Protein AF-A0A5S3UB76-F1 (afdb_monomer_lite)

Foldseek 3Di:
DDDDDDDQDPVNVVVVVVVVVPDDPDPPDPQPCPPPPQWDKDAADPQCLVCVVVVHDDVCCVPPPDVPPSQDPSVRNIGIDGDDLVVVLVVLVVVVCVLVVQCVPPAQPDPSVLVSLLVLLAPVVLVSCVSNVHQSLVVLQVSLVSLVVVVRNPVVCVVPPSSVLSVVSNVVVVVDDDDDSDPSVSCPVVDDPDDDDPVPPDD

Sequence (203 aa):
MARPKKAITKAQINAELERKKQFKPKRKTDHFLSVNAEYTCHSLDEDIITAHRVGKVALGQDVFFSLMDDCLDAARGEYYIHWSDENIKALWESILYRSLGMLRYAKANSEILNDELEWICSANFDYVCQSLDLDACLIRIAVPQILQQYNQLNEILVTNKYAKALCEYKHFILNGSNCSSSNSHLYSDLEGPDIPPWHDLKF

Radius of gyration: 29.53 Å; chains: 1; bounding box: 68×33×102 Å

Structure (mmCIF, N/CA/C/O backbone):
data_AF-A0A5S3UB76-F1
#
_entry.id   AF-A0A5S3UB76-F1
#
loop_
_atom_site.group_PDB
_atom_site.id
_atom_site.type_symbol
_atom_site.label_atom_id
_atom_site.label_alt_id
_atom_site.label_comp_id
_atom_site.label_asym_id
_atom_site.label_entity_id
_atom_site.label_seq_id
_atom_site.pdbx_PDB_ins_code
_atom_site.Cartn_x
_atom_site.Cartn_y
_atom_site.Cartn_z
_atom_site.occupancy
_atom_site.B_iso_or_equiv
_atom_site.auth_seq_id
_atom_site.auth_comp_id
_atom_site.auth_asym_id
_atom_site.auth_atom_id
_atom_site.pdbx_PDB_model_num
ATOM 1 N N . MET A 1 1 ? 41.908 -2.141 -73.989 1.00 46.72 1 MET A N 1
ATOM 2 C CA . MET A 1 1 ? 42.766 -1.388 -73.045 1.00 46.72 1 MET A CA 1
ATOM 3 C C . MET A 1 1 ? 42.024 -1.238 -71.722 1.00 46.72 1 MET A C 1
ATOM 5 O O . MET A 1 1 ? 40.917 -0.714 -71.726 1.00 46.72 1 MET A O 1
ATOM 9 N N . ALA A 1 2 ? 42.566 -1.759 -70.619 1.00 51.59 2 ALA A N 1
ATOM 10 C CA . ALA A 1 2 ? 41.928 -1.682 -69.301 1.00 51.59 2 ALA A CA 1
ATOM 11 C C . ALA A 1 2 ? 42.151 -0.291 -68.679 1.00 51.59 2 ALA A C 1
ATOM 13 O O . ALA A 1 2 ? 43.281 0.191 -68.640 1.00 51.59 2 ALA A O 1
ATOM 14 N N . ARG A 1 3 ? 41.081 0.366 -68.207 1.00 55.25 3 ARG A N 1
ATOM 15 C CA . ARG A 1 3 ? 41.174 1.657 -67.498 1.00 55.25 3 ARG A CA 1
ATOM 16 C C . ARG A 1 3 ? 42.019 1.493 -66.221 1.00 55.25 3 ARG A C 1
ATOM 18 O O . ARG A 1 3 ? 41.741 0.567 -65.455 1.00 55.25 3 ARG A O 1
ATOM 25 N N . PRO A 1 4 ? 42.987 2.384 -65.939 1.00 56.72 4 PRO A N 1
ATOM 26 C CA . PRO A 1 4 ? 43.747 2.325 -64.697 1.00 56.72 4 PRO A CA 1
ATOM 27 C C . PRO A 1 4 ? 42.815 2.580 -63.506 1.00 56.72 4 PRO A C 1
ATOM 29 O O . PRO A 1 4 ? 42.057 3.554 -63.482 1.00 56.72 4 PRO A O 1
ATOM 32 N N . LYS A 1 5 ? 42.845 1.678 -62.518 1.00 63.28 5 LYS A N 1
ATOM 33 C CA . LYS A 1 5 ? 42.117 1.844 -61.254 1.00 63.28 5 LYS A CA 1
ATOM 34 C C . LYS A 1 5 ? 42.704 3.063 -60.535 1.00 63.28 5 LYS A C 1
ATOM 36 O O . LYS A 1 5 ? 43.904 3.093 -60.275 1.00 63.28 5 LYS A O 1
ATOM 41 N N . LYS A 1 6 ? 41.880 4.080 -60.251 1.00 67.50 6 LYS A N 1
ATOM 42 C CA . LYS A 1 6 ? 42.309 5.272 -59.500 1.00 67.50 6 LYS A CA 1
ATOM 43 C C . LYS A 1 6 ? 42.881 4.830 -58.148 1.00 67.50 6 LYS A C 1
ATOM 45 O O . LYS A 1 6 ? 42.200 4.130 -57.402 1.00 67.50 6 LYS A O 1
ATOM 50 N N . ALA A 1 7 ? 44.119 5.223 -57.856 1.00 71.25 7 ALA A N 1
ATOM 51 C CA . ALA A 1 7 ? 44.747 4.964 -56.567 1.00 71.25 7 ALA A CA 1
ATOM 52 C C . ALA A 1 7 ? 44.002 5.745 -55.474 1.00 71.25 7 ALA A C 1
ATOM 54 O O . ALA A 1 7 ? 43.816 6.957 -55.591 1.00 71.25 7 ALA A O 1
ATOM 55 N N . ILE A 1 8 ? 43.553 5.043 -54.434 1.00 73.19 8 ILE A N 1
ATOM 56 C CA . ILE A 1 8 ? 42.935 5.662 -53.259 1.00 73.19 8 ILE A CA 1
ATOM 57 C C . ILE A 1 8 ? 44.036 6.380 -52.477 1.00 73.19 8 ILE A C 1
ATOM 59 O O . ILE A 1 8 ? 45.067 5.789 -52.154 1.00 73.19 8 ILE A O 1
ATOM 63 N N . THR A 1 9 ? 43.833 7.661 -52.179 1.00 80.12 9 THR A N 1
ATOM 64 C CA . THR A 1 9 ? 44.827 8.459 -51.455 1.00 80.12 9 THR A CA 1
ATOM 65 C C . THR A 1 9 ? 44.740 8.215 -49.948 1.00 80.12 9 THR A C 1
ATOM 67 O O . THR A 1 9 ? 43.675 7.929 -49.402 1.00 80.12 9 THR A O 1
ATOM 70 N N . LYS A 1 10 ? 45.859 8.384 -49.231 1.00 78.44 10 LYS A N 1
ATOM 71 C CA . LYS A 1 10 ? 45.916 8.252 -47.761 1.00 78.44 10 LYS A CA 1
ATOM 72 C C . LYS A 1 10 ? 44.909 9.171 -47.050 1.00 78.44 10 LYS A C 1
ATOM 74 O O . LYS A 1 10 ? 44.340 8.791 -46.033 1.00 78.44 10 LYS A O 1
ATOM 79 N N . ALA A 1 11 ? 44.634 10.341 -47.631 1.00 80.00 11 ALA A N 1
ATOM 80 C CA . ALA A 1 11 ? 43.610 11.267 -47.154 1.00 80.00 11 ALA A CA 1
ATOM 81 C C . ALA A 1 11 ? 42.188 10.686 -47.261 1.00 80.00 11 ALA A C 1
ATOM 83 O O . ALA A 1 11 ? 41.409 10.820 -46.324 1.00 80.00 11 ALA A O 1
ATOM 84 N N . GLN A 1 12 ? 41.863 9.988 -48.356 1.00 81.00 12 GLN A N 1
ATOM 85 C CA . GLN A 1 12 ? 40.567 9.314 -48.519 1.00 81.00 12 GLN A CA 1
ATOM 86 C C . GLN A 1 12 ? 40.402 8.141 -47.546 1.00 81.00 12 GLN A C 1
ATOM 88 O O . GLN A 1 12 ? 39.313 7.936 -47.019 1.00 81.00 12 GLN A O 1
ATOM 93 N N . ILE A 1 13 ? 41.484 7.408 -47.258 1.00 79.75 13 ILE A N 1
ATOM 94 C CA . ILE A 1 13 ? 41.475 6.336 -46.249 1.00 79.75 13 ILE A CA 1
ATOM 95 C C . ILE A 1 13 ? 41.226 6.921 -44.857 1.00 79.75 13 ILE A C 1
ATOM 97 O O . ILE A 1 13 ? 40.368 6.422 -44.135 1.00 79.75 13 ILE A O 1
ATOM 101 N N . ASN A 1 14 ? 41.931 7.994 -44.492 1.00 81.19 14 ASN A N 1
ATOM 102 C CA . ASN A 1 14 ? 41.758 8.644 -43.194 1.00 81.19 14 ASN A CA 1
ATOM 103 C C . ASN A 1 14 ? 40.353 9.235 -43.029 1.00 81.19 14 ASN A C 1
ATOM 105 O O . ASN A 1 14 ? 39.736 9.024 -41.991 1.00 81.19 14 ASN A O 1
ATOM 109 N N . ALA A 1 15 ? 39.818 9.894 -44.060 1.00 81.69 15 ALA A N 1
ATOM 110 C CA . ALA A 1 15 ? 38.459 10.426 -44.038 1.00 81.69 15 ALA A CA 1
ATOM 111 C C . ALA A 1 15 ? 37.408 9.317 -43.861 1.00 81.69 15 ALA A C 1
ATOM 113 O O . ALA A 1 15 ? 36.475 9.468 -43.075 1.00 81.69 15 ALA A O 1
ATOM 114 N N . GLU A 1 16 ? 37.573 8.171 -44.529 1.00 78.38 16 GLU A N 1
ATOM 115 C CA . GLU A 1 16 ? 36.636 7.052 -44.380 1.00 78.38 16 GLU A CA 1
ATOM 116 C C . GLU A 1 16 ? 36.803 6.329 -43.033 1.00 78.38 16 GLU A C 1
ATOM 118 O O . GLU A 1 16 ? 35.820 5.851 -42.467 1.00 78.38 16 GLU A O 1
ATOM 123 N N . LEU A 1 17 ? 38.019 6.287 -42.476 1.00 78.94 17 LEU A N 1
ATOM 124 C CA . LEU A 1 17 ? 38.264 5.798 -41.118 1.00 78.94 17 LEU A CA 1
ATOM 125 C C . LEU A 1 17 ? 37.617 6.703 -40.069 1.00 78.94 17 LEU A C 1
ATOM 127 O O . LEU A 1 17 ? 36.991 6.186 -39.151 1.00 78.94 17 LEU A O 1
ATOM 131 N N . GLU A 1 18 ? 37.709 8.026 -40.203 1.00 78.44 18 GLU A N 1
ATOM 132 C CA . GLU A 1 18 ? 37.005 8.947 -39.305 1.00 78.44 18 GLU A CA 1
ATOM 133 C C . GLU A 1 18 ? 35.490 8.832 -39.449 1.00 78.44 18 GLU A C 1
ATOM 135 O O . GLU A 1 18 ? 34.784 8.731 -38.448 1.00 78.44 18 GLU A O 1
ATOM 140 N N . ARG A 1 19 ? 34.981 8.716 -40.679 1.00 74.81 19 ARG A N 1
ATOM 141 C CA . ARG A 1 19 ? 33.551 8.504 -40.933 1.00 74.81 19 ARG A CA 1
ATOM 142 C C . ARG A 1 19 ? 33.027 7.198 -40.330 1.00 74.81 19 ARG A C 1
ATOM 144 O O . ARG A 1 19 ? 31.873 7.146 -39.912 1.00 74.81 19 ARG A O 1
ATOM 151 N N . LYS A 1 20 ? 33.854 6.147 -40.287 1.00 71.00 20 LYS A N 1
ATOM 152 C CA . LYS A 1 20 ? 33.534 4.864 -39.636 1.00 71.00 20 LYS A CA 1
ATOM 153 C C . LYS A 1 20 ? 33.699 4.897 -38.115 1.00 71.00 20 LYS A C 1
ATOM 155 O O . LYS A 1 20 ? 33.009 4.147 -37.434 1.00 71.00 20 LYS A O 1
ATOM 160 N N . LYS A 1 21 ? 34.599 5.735 -37.589 1.00 68.75 21 LYS A N 1
ATOM 161 C CA . LYS A 1 21 ? 34.798 5.949 -36.144 1.00 68.75 21 LYS A CA 1
ATOM 162 C C . LYS A 1 21 ? 33.730 6.849 -35.524 1.00 68.75 21 LYS A C 1
ATOM 164 O O . LYS A 1 21 ? 33.536 6.799 -34.315 1.00 68.75 21 LYS A O 1
ATOM 169 N N . GLN A 1 22 ? 33.038 7.658 -36.323 1.00 66.62 22 GLN A N 1
ATOM 170 C CA . GLN A 1 22 ? 31.882 8.416 -35.860 1.00 66.62 22 GLN A CA 1
ATOM 171 C C . GLN A 1 22 ? 30.747 7.448 -35.526 1.00 66.62 22 GLN A C 1
ATOM 173 O O . GLN A 1 22 ? 30.098 6.892 -36.416 1.00 66.62 22 GLN A O 1
ATOM 178 N N . PHE A 1 23 ? 30.515 7.248 -34.227 1.00 61.34 23 PHE A N 1
ATOM 179 C CA . PHE A 1 23 ? 29.329 6.566 -33.736 1.00 61.34 23 PHE A CA 1
ATOM 180 C C . PHE A 1 23 ? 28.105 7.316 -34.258 1.00 61.34 23 PHE A C 1
ATOM 182 O O . PHE A 1 23 ? 27.818 8.440 -33.851 1.00 61.34 23 PHE A O 1
ATOM 189 N N . LYS A 1 24 ? 27.400 6.704 -35.207 1.00 65.00 24 LYS A N 1
ATOM 190 C CA . LYS A 1 24 ? 26.081 7.172 -35.605 1.00 65.00 24 LYS A CA 1
ATOM 191 C C . LYS A 1 24 ? 25.104 6.510 -34.649 1.00 65.00 24 LYS A C 1
ATOM 193 O O . LYS A 1 24 ? 24.955 5.288 -34.755 1.00 65.00 24 LYS A O 1
ATOM 198 N N . PRO A 1 25 ? 24.462 7.254 -33.732 1.00 57.09 25 PRO A N 1
ATOM 199 C CA . PRO A 1 25 ? 23.384 6.674 -32.956 1.00 57.09 25 PRO A CA 1
ATOM 200 C C . PRO A 1 25 ? 22.388 6.078 -33.951 1.00 57.09 25 PRO A C 1
ATOM 202 O O . PRO A 1 25 ? 21.967 6.739 -34.908 1.00 57.09 25 PRO A O 1
ATOM 205 N N . LYS A 1 26 ? 22.077 4.788 -33.786 1.00 59.22 26 LYS A N 1
ATOM 206 C CA . LYS A 1 26 ? 20.955 4.186 -34.510 1.00 59.22 26 LYS A CA 1
ATOM 207 C C . LYS A 1 26 ? 19.699 4.997 -34.150 1.00 59.22 26 LYS A C 1
ATOM 209 O O . LYS A 1 26 ? 19.682 5.669 -33.121 1.00 59.22 26 LYS A O 1
ATOM 214 N N . ARG A 1 27 ? 18.706 5.016 -35.051 1.00 59.69 27 ARG A N 1
ATOM 215 C CA . ARG A 1 27 ? 17.432 5.755 -34.895 1.00 59.69 27 ARG A CA 1
ATOM 216 C C . ARG A 1 27 ? 16.945 5.702 -33.443 1.00 59.69 27 ARG A C 1
ATOM 218 O O . ARG A 1 27 ? 17.128 4.660 -32.831 1.00 59.69 27 ARG A O 1
ATOM 225 N N . LYS A 1 28 ? 16.308 6.775 -32.944 1.00 61.59 28 LYS A N 1
ATOM 226 C CA . LYS A 1 28 ? 15.597 6.764 -31.654 1.00 61.59 28 LYS A CA 1
ATOM 227 C C . LYS A 1 28 ? 14.672 5.544 -31.634 1.00 61.59 28 LYS A C 1
ATOM 229 O O . LYS A 1 28 ? 13.630 5.562 -32.281 1.00 61.59 28 LYS A O 1
ATOM 234 N N . THR A 1 29 ? 15.123 4.472 -31.007 1.00 66.44 29 THR A N 1
ATOM 235 C CA . THR A 1 29 ? 14.339 3.276 -30.742 1.00 66.44 29 THR A CA 1
ATOM 236 C C . THR A 1 29 ? 13.678 3.504 -29.401 1.00 66.44 29 THR A C 1
ATOM 238 O O . THR A 1 29 ? 14.332 4.007 -28.486 1.00 66.44 29 THR A O 1
ATOM 241 N N . ASP A 1 30 ? 12.391 3.192 -29.308 1.00 77.25 30 ASP A N 1
ATOM 242 C CA . ASP A 1 30 ? 11.711 3.139 -28.020 1.00 77.25 30 ASP A CA 1
ATOM 243 C C . ASP A 1 30 ? 12.427 2.150 -27.091 1.00 77.25 30 ASP A C 1
ATOM 245 O O . ASP A 1 30 ? 13.141 1.248 -27.553 1.00 77.25 30 ASP A O 1
ATOM 249 N N . HIS A 1 31 ? 12.259 2.345 -25.784 1.00 82.00 31 HIS A N 1
ATOM 250 C CA . HIS A 1 31 ? 12.795 1.431 -24.787 1.00 82.00 31 HIS A CA 1
ATOM 251 C C . HIS A 1 31 ? 12.323 0.000 -25.082 1.00 82.00 31 HIS A C 1
ATOM 253 O O . HIS A 1 31 ? 11.169 -0.205 -25.461 1.00 82.00 31 HIS A O 1
ATOM 259 N N . PHE A 1 32 ? 13.181 -1.009 -24.926 1.00 84.12 32 PHE A N 1
ATOM 260 C CA . PHE A 1 32 ? 12.835 -2.381 -25.327 1.00 84.12 32 PHE A CA 1
ATOM 261 C C . PHE A 1 32 ? 11.663 -2.965 -24.512 1.00 84.12 32 PHE A C 1
ATOM 263 O O . PHE A 1 32 ? 10.957 -3.839 -25.011 1.00 84.12 32 PHE A O 1
ATOM 270 N N . LEU A 1 33 ? 11.416 -2.436 -23.307 1.00 86.25 33 LEU A N 1
ATOM 271 C CA . LEU A 1 33 ? 10.266 -2.788 -22.463 1.00 86.25 33 LEU A CA 1
ATOM 272 C C . LEU A 1 33 ? 8.967 -2.062 -22.839 1.00 86.25 33 LEU A C 1
ATOM 274 O O . LEU A 1 33 ? 7.905 -2.500 -22.420 1.00 86.25 33 LEU A O 1
ATOM 278 N N . SER A 1 34 ? 9.011 -1.012 -23.667 1.00 83.56 34 SER A N 1
ATOM 279 C CA . SER A 1 34 ? 7.813 -0.235 -24.049 1.00 83.56 34 SER A CA 1
ATOM 280 C C . SER A 1 34 ? 6.752 -1.043 -24.800 1.00 83.56 34 SER A C 1
ATOM 282 O O . SER A 1 34 ? 5.586 -0.662 -24.836 1.00 83.56 34 SER A O 1
ATOM 284 N N . VAL A 1 35 ? 7.155 -2.162 -25.402 1.00 84.31 35 VAL A N 1
ATOM 285 C CA . VAL A 1 35 ? 6.276 -3.064 -26.157 1.00 84.31 35 VAL A CA 1
ATOM 286 C C . VAL A 1 35 ? 5.799 -4.236 -25.287 1.00 84.31 35 VAL A C 1
ATOM 288 O O . VAL A 1 35 ? 4.910 -4.981 -25.695 1.00 84.31 35 VAL A O 1
ATOM 291 N N . ASN A 1 36 ? 6.379 -4.425 -24.096 1.00 83.69 36 ASN A N 1
ATOM 292 C CA . ASN A 1 36 ? 6.022 -5.528 -23.215 1.00 83.69 36 ASN A CA 1
ATOM 293 C C . ASN A 1 36 ? 4.817 -5.148 -22.340 1.00 83.69 36 ASN A C 1
ATOM 295 O O . ASN A 1 36 ? 4.905 -4.243 -21.517 1.00 83.69 36 ASN A O 1
ATOM 299 N N . ALA A 1 37 ? 3.708 -5.876 -22.493 1.00 81.31 37 ALA A N 1
ATOM 300 C CA . ALA A 1 37 ? 2.479 -5.661 -21.726 1.00 81.31 37 ALA A CA 1
ATOM 301 C C . ALA A 1 37 ? 2.627 -5.962 -20.222 1.00 81.31 37 ALA A C 1
ATOM 303 O O . ALA A 1 37 ? 1.811 -5.509 -19.428 1.00 81.31 37 ALA A O 1
ATOM 304 N N . GLU A 1 38 ? 3.658 -6.711 -19.825 1.00 81.94 38 GLU A N 1
ATOM 305 C CA . GLU A 1 38 ? 3.948 -7.027 -18.420 1.00 81.94 38 GLU A CA 1
ATOM 306 C C . GLU A 1 38 ? 4.623 -5.873 -17.664 1.00 81.94 38 GLU A C 1
ATOM 308 O O . GLU A 1 38 ? 4.796 -5.942 -16.445 1.00 81.94 38 GLU A O 1
ATOM 313 N N . TYR A 1 39 ? 5.036 -4.824 -18.379 1.00 84.00 39 TYR A N 1
ATOM 314 C CA . TYR A 1 39 ? 5.725 -3.675 -17.813 1.00 84.00 39 TYR A CA 1
ATOM 315 C C . TYR A 1 39 ? 4.861 -2.433 -17.956 1.00 84.00 39 TYR A C 1
ATOM 317 O O . TYR A 1 39 ? 4.405 -2.082 -19.042 1.00 84.00 39 TYR A O 1
ATOM 325 N N . THR A 1 40 ? 4.662 -1.738 -16.841 1.00 84.25 40 THR A N 1
ATOM 326 C CA . THR A 1 40 ? 3.962 -0.456 -16.827 1.00 84.25 40 THR A CA 1
ATOM 327 C C . THR A 1 40 ? 4.982 0.671 -16.827 1.00 84.25 40 THR A C 1
ATOM 329 O O . THR A 1 40 ? 5.922 0.680 -16.032 1.00 84.25 40 THR A O 1
ATOM 332 N N . CYS A 1 41 ? 4.807 1.616 -17.747 1.00 87.31 41 CYS A N 1
ATOM 333 C CA . CYS A 1 41 ? 5.656 2.793 -17.855 1.00 87.31 41 CYS A CA 1
ATOM 334 C C . CYS A 1 41 ? 5.219 3.854 -16.840 1.00 87.31 41 CYS A C 1
ATOM 336 O O . CYS A 1 41 ? 4.073 4.302 -16.861 1.00 87.31 41 CYS A O 1
ATOM 338 N N . HIS A 1 42 ? 6.151 4.297 -16.003 1.00 85.44 42 HIS A N 1
ATOM 339 C CA . HIS A 1 42 ? 5.967 5.378 -15.046 1.00 85.44 42 HIS A CA 1
ATOM 340 C C . HIS A 1 42 ? 6.920 6.527 -15.375 1.00 85.44 42 HIS A C 1
ATOM 342 O O . HIS A 1 42 ? 8.125 6.326 -15.522 1.00 85.44 42 HIS A O 1
ATOM 348 N N . SER A 1 43 ? 6.391 7.742 -15.499 1.00 85.19 43 SER A N 1
ATOM 349 C CA . SER A 1 43 ? 7.228 8.937 -15.607 1.00 85.19 43 SER A CA 1
ATOM 350 C C . SER A 1 43 ? 7.868 9.229 -14.254 1.00 85.19 43 SER A C 1
ATOM 352 O O . SER A 1 43 ? 7.178 9.241 -13.238 1.00 85.19 43 SER A O 1
ATOM 354 N N . LEU A 1 44 ? 9.180 9.446 -14.250 1.00 80.75 44 LEU A N 1
ATOM 355 C CA . LEU A 1 44 ? 9.907 9.848 -13.054 1.00 80.75 44 LEU A CA 1
ATOM 356 C C . LEU A 1 44 ? 9.662 11.321 -12.737 1.00 80.75 44 LEU A C 1
ATOM 358 O O . LEU A 1 44 ? 9.423 12.134 -13.635 1.00 80.75 44 LEU A O 1
ATOM 362 N N . ASP A 1 45 ? 9.792 11.660 -11.459 1.00 80.62 45 ASP A N 1
ATOM 363 C CA . ASP A 1 45 ? 9.707 13.040 -11.002 1.00 80.62 45 ASP A CA 1
ATOM 364 C C . ASP A 1 45 ? 10.836 13.898 -11.602 1.00 80.62 45 ASP A C 1
ATOM 366 O O . ASP A 1 45 ? 11.955 13.437 -11.877 1.00 80.62 45 ASP A O 1
ATOM 370 N N . GLU A 1 46 ? 10.541 15.180 -11.842 1.00 78.62 46 GLU A N 1
ATOM 371 C CA . GLU A 1 46 ? 11.469 16.090 -12.524 1.00 78.62 46 GLU A CA 1
ATOM 372 C C . GLU A 1 46 ? 12.788 16.283 -11.768 1.00 78.62 46 GLU A C 1
ATOM 374 O O . GLU A 1 46 ? 13.829 16.519 -12.389 1.00 78.62 46 GLU A O 1
ATOM 379 N N . ASP A 1 47 ? 12.774 16.183 -10.442 1.00 74.81 47 ASP A N 1
ATOM 380 C CA . ASP A 1 47 ? 13.955 16.309 -9.592 1.00 74.81 47 ASP A CA 1
ATOM 381 C C . ASP A 1 47 ? 14.920 15.127 -9.778 1.00 74.81 47 ASP A C 1
ATOM 383 O O . ASP A 1 47 ? 16.125 15.347 -9.935 1.00 74.81 47 ASP A O 1
ATOM 387 N N . ILE A 1 48 ? 14.399 13.901 -9.882 1.00 72.81 48 ILE A N 1
ATOM 388 C CA . ILE A 1 48 ? 15.160 12.683 -10.194 1.00 72.81 48 ILE A CA 1
ATOM 389 C C . ILE A 1 48 ? 15.756 12.786 -11.601 1.00 72.81 48 ILE A C 1
ATOM 391 O O . ILE A 1 48 ? 16.957 12.566 -11.794 1.00 72.81 48 ILE A O 1
ATOM 395 N N . ILE A 1 49 ? 14.948 13.197 -12.586 1.00 74.25 49 ILE A N 1
ATOM 396 C CA . ILE A 1 49 ? 15.400 13.397 -13.973 1.00 74.25 49 ILE A CA 1
ATOM 397 C C . ILE A 1 49 ? 16.514 14.450 -14.029 1.00 74.25 49 ILE A C 1
ATOM 399 O O . ILE A 1 49 ? 17.521 14.280 -14.727 1.00 74.25 49 ILE A O 1
ATOM 403 N N . THR A 1 50 ? 16.351 15.548 -13.293 1.00 75.38 50 THR A N 1
ATOM 404 C CA . THR A 1 50 ? 17.320 16.647 -13.255 1.00 75.38 50 THR A CA 1
ATOM 405 C C . THR A 1 50 ? 18.620 16.212 -12.590 1.00 75.38 50 THR A C 1
ATOM 407 O O . THR A 1 50 ? 19.696 16.468 -13.133 1.00 75.38 50 THR A O 1
ATOM 410 N N . ALA A 1 51 ? 18.552 15.505 -11.462 1.00 72.62 51 ALA A N 1
ATOM 411 C CA . ALA A 1 51 ? 19.728 14.974 -10.781 1.00 72.62 51 ALA A CA 1
ATOM 412 C C . ALA A 1 51 ? 20.514 14.007 -11.678 1.00 72.62 51 ALA A C 1
ATOM 414 O O . ALA A 1 51 ? 21.724 14.186 -11.860 1.00 72.62 51 ALA A O 1
ATOM 415 N N . HIS A 1 52 ? 19.813 13.081 -12.344 1.00 70.44 52 HIS A N 1
ATOM 416 C CA . HIS A 1 52 ? 20.411 12.138 -13.286 1.00 70.44 52 HIS A CA 1
ATOM 417 C C . HIS A 1 52 ? 21.121 12.857 -14.446 1.00 70.44 52 HIS A C 1
ATOM 419 O O . HIS A 1 52 ? 22.273 12.559 -14.760 1.00 70.44 52 HIS A O 1
ATOM 425 N N . ARG A 1 53 ? 20.479 13.862 -15.061 1.00 72.06 53 ARG A N 1
ATOM 426 C CA . ARG A 1 53 ? 21.074 14.653 -16.160 1.00 72.06 53 ARG A CA 1
ATOM 427 C C . ARG A 1 53 ? 22.304 15.453 -15.734 1.00 72.06 53 ARG A C 1
ATOM 429 O O . ARG A 1 53 ? 23.203 15.663 -16.544 1.00 72.06 53 ARG A O 1
ATOM 436 N N . VAL A 1 54 ? 22.341 15.913 -14.486 1.00 74.50 54 VAL A N 1
ATOM 437 C CA . VAL A 1 54 ? 23.453 16.699 -13.926 1.00 74.50 54 VAL A CA 1
ATOM 438 C C . VAL A 1 54 ? 24.567 15.790 -13.376 1.00 74.50 54 VAL A C 1
ATOM 440 O O . VAL A 1 54 ? 25.631 16.282 -13.003 1.00 74.50 54 VAL A O 1
ATOM 443 N N . GLY A 1 55 ? 24.364 14.466 -13.351 1.00 64.56 55 GLY A N 1
ATOM 444 C CA . GLY A 1 55 ? 25.317 13.507 -12.787 1.00 64.56 55 GLY A CA 1
ATOM 445 C C . GLY A 1 55 ? 25.467 13.642 -11.270 1.00 64.56 55 GLY A C 1
ATOM 446 O O . GLY A 1 55 ? 26.522 13.332 -10.720 1.00 64.56 55 GLY A O 1
ATOM 447 N N . LYS A 1 56 ? 24.435 14.164 -10.599 1.00 66.62 56 LYS A N 1
ATOM 448 C CA . LYS A 1 56 ? 24.366 14.277 -9.141 1.00 66.62 56 LYS A CA 1
ATOM 449 C C . LYS A 1 56 ? 23.457 13.188 -8.597 1.00 66.62 56 LYS A C 1
ATOM 451 O O . LYS A 1 56 ? 22.475 12.837 -9.236 1.00 66.62 56 LYS A O 1
ATOM 456 N N . VAL A 1 57 ? 23.780 12.706 -7.402 1.00 62.28 57 VAL A N 1
ATOM 457 C CA . VAL A 1 57 ? 22.954 11.721 -6.704 1.00 62.28 57 VAL A CA 1
ATOM 458 C C . VAL A 1 57 ? 21.679 12.413 -6.214 1.00 62.28 57 VAL A C 1
ATOM 460 O O . VAL A 1 57 ? 21.766 13.322 -5.385 1.00 62.28 57 VAL A O 1
ATOM 463 N N . ALA A 1 58 ? 20.518 12.038 -6.754 1.00 60.78 58 ALA A N 1
ATOM 464 C CA . ALA A 1 58 ? 19.225 12.406 -6.169 1.00 60.78 58 ALA A CA 1
ATOM 465 C C . ALA A 1 58 ? 19.011 11.651 -4.849 1.00 60.78 58 ALA A C 1
ATOM 467 O O . ALA A 1 58 ? 19.506 10.537 -4.677 1.00 60.78 58 ALA A O 1
ATOM 468 N N . LEU A 1 59 ? 18.246 12.240 -3.926 1.00 58.44 59 LEU A N 1
ATOM 469 C CA . LEU A 1 59 ? 17.779 11.533 -2.730 1.00 58.44 59 LEU A CA 1
ATOM 470 C C . LEU A 1 59 ? 16.996 10.278 -3.162 1.00 58.44 59 LEU A C 1
ATOM 472 O O . LEU A 1 59 ? 15.995 10.400 -3.859 1.00 58.44 59 LEU A O 1
ATOM 476 N N . GLY A 1 60 ? 17.468 9.085 -2.778 1.00 56.59 60 GLY A N 1
ATOM 477 C CA . GLY A 1 60 ? 16.837 7.801 -3.116 1.00 56.59 60 GLY A CA 1
ATOM 478 C C . GLY A 1 60 ? 17.349 7.136 -4.402 1.00 56.59 60 GLY A C 1
ATOM 479 O O . GLY A 1 60 ? 16.949 6.012 -4.709 1.00 56.59 60 GLY A O 1
ATOM 480 N N . GLN A 1 61 ? 18.263 7.775 -5.142 1.00 58.38 61 GLN A N 1
ATOM 481 C CA . GLN A 1 61 ? 18.850 7.204 -6.361 1.00 58.38 61 GLN A CA 1
ATOM 482 C C . GLN A 1 61 ? 19.708 5.958 -6.075 1.00 58.38 61 GLN A C 1
ATOM 484 O O . GLN A 1 61 ? 19.786 5.043 -6.890 1.00 58.38 61 GLN A O 1
ATOM 489 N N . ASP A 1 62 ? 20.300 5.913 -4.887 1.00 56.62 62 ASP A N 1
ATOM 490 C CA . ASP A 1 62 ? 21.041 4.802 -4.297 1.00 56.62 62 ASP A CA 1
ATOM 491 C C . ASP A 1 62 ? 20.189 3.543 -4.057 1.00 56.62 62 ASP A C 1
ATOM 493 O O . ASP A 1 62 ? 20.74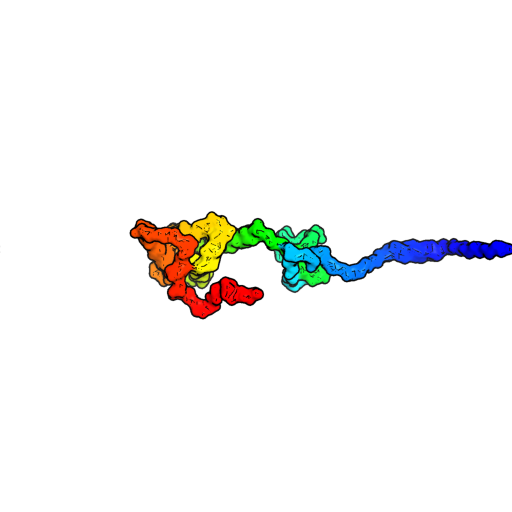6 2.450 -3.955 1.00 56.62 62 ASP A O 1
ATOM 497 N N . VAL A 1 63 ? 18.858 3.675 -4.031 1.00 54.31 63 VAL A N 1
ATOM 498 C CA . VAL A 1 63 ? 17.919 2.564 -3.806 1.00 54.31 63 VAL A CA 1
ATOM 499 C C . VAL A 1 63 ? 17.217 2.123 -5.096 1.00 54.31 63 VAL A C 1
ATOM 501 O O . VAL A 1 63 ? 16.995 0.929 -5.272 1.00 54.31 63 VAL A O 1
ATOM 504 N N . PHE A 1 64 ? 16.896 3.053 -6.006 1.00 54.62 64 PHE A N 1
ATOM 505 C CA . PHE A 1 64 ? 15.995 2.774 -7.137 1.00 54.62 64 PHE A CA 1
ATOM 506 C C . PHE A 1 64 ? 16.614 2.884 -8.537 1.00 54.62 64 PHE A C 1
ATOM 508 O O . PHE A 1 64 ? 16.064 2.312 -9.469 1.00 54.62 64 PHE A O 1
ATOM 515 N N . PHE A 1 65 ? 17.729 3.600 -8.728 1.00 61.38 65 PHE A N 1
ATOM 516 C CA . PHE A 1 65 ? 18.179 3.975 -10.078 1.00 61.38 65 PHE A CA 1
ATOM 517 C C . PHE A 1 65 ? 19.687 3.806 -10.244 1.00 61.38 65 PHE A C 1
ATOM 519 O O . PHE A 1 65 ? 20.456 4.772 -10.312 1.00 61.38 65 PHE A O 1
ATOM 526 N N . SER A 1 66 ? 20.112 2.545 -10.329 1.00 58.16 66 SER A N 1
ATOM 527 C CA . SER A 1 66 ? 21.468 2.226 -10.767 1.00 58.16 66 SER A CA 1
ATOM 528 C C . SER A 1 66 ? 21.674 2.700 -12.208 1.00 58.16 66 SER A C 1
ATOM 530 O O . SER A 1 66 ? 20.782 2.593 -13.045 1.00 58.16 66 SER A O 1
ATOM 532 N N . LEU A 1 67 ? 22.878 3.184 -12.527 1.00 58.12 67 LEU A N 1
ATOM 533 C CA . LEU A 1 67 ? 23.234 3.700 -13.860 1.00 58.12 67 LEU A CA 1
ATOM 534 C C . LEU A 1 67 ? 23.091 2.655 -14.989 1.00 58.12 67 LEU A C 1
ATOM 536 O O . LEU A 1 67 ? 23.175 3.001 -16.164 1.00 58.12 67 LEU A O 1
ATOM 540 N N . MET A 1 68 ? 22.942 1.384 -14.611 1.00 64.19 68 MET A N 1
ATOM 541 C CA . MET A 1 68 ? 22.828 0.219 -15.486 1.00 64.19 68 MET A CA 1
ATOM 542 C C . MET A 1 68 ? 21.508 -0.530 -15.256 1.00 64.19 68 MET A C 1
ATOM 544 O O . MET A 1 68 ? 21.444 -1.723 -15.528 1.00 64.19 68 MET A O 1
ATOM 548 N N . ASP A 1 69 ? 20.495 0.122 -14.676 1.00 76.75 69 ASP A N 1
ATOM 549 C CA . ASP A 1 69 ? 19.180 -0.497 -14.538 1.00 76.75 69 ASP A CA 1
ATOM 550 C C . ASP A 1 69 ? 18.513 -0.613 -15.916 1.00 76.75 69 ASP A C 1
ATOM 552 O O . ASP A 1 69 ? 18.232 0.387 -16.581 1.00 76.75 69 ASP A O 1
ATOM 556 N N . ASP A 1 70 ? 18.262 -1.852 -16.328 1.00 80.62 70 ASP A N 1
ATOM 557 C CA . ASP A 1 70 ? 17.617 -2.208 -17.588 1.00 80.62 70 ASP A CA 1
ATOM 558 C C . ASP A 1 70 ? 16.153 -1.736 -17.659 1.00 80.62 70 ASP A C 1
ATOM 560 O O . ASP A 1 70 ? 15.574 -1.703 -18.742 1.00 80.62 70 ASP A O 1
ATOM 564 N N . CYS A 1 71 ? 15.545 -1.370 -16.527 1.00 83.62 71 CYS A N 1
ATOM 565 C CA . CYS A 1 71 ? 14.180 -0.851 -16.450 1.00 83.62 71 CYS A CA 1
ATOM 566 C C . CYS A 1 71 ? 14.097 0.676 -16.615 1.00 83.62 71 CYS A C 1
ATOM 568 O O . CYS A 1 71 ? 12.994 1.217 -16.707 1.00 83.62 71 CYS A O 1
ATOM 570 N N . LEU A 1 72 ? 15.230 1.385 -16.661 1.00 82.50 72 LEU A N 1
ATOM 571 C CA . LEU A 1 72 ? 15.286 2.846 -16.709 1.00 82.50 72 LEU A CA 1
ATOM 572 C C . LEU A 1 72 ? 15.567 3.370 -18.128 1.00 82.50 72 LEU A C 1
ATOM 574 O O . LEU A 1 72 ? 16.681 3.260 -18.642 1.00 82.50 72 LEU A O 1
ATOM 578 N N . ASP A 1 73 ? 14.607 4.086 -18.721 1.00 82.75 73 ASP A N 1
ATOM 579 C CA . ASP A 1 73 ? 14.867 4.943 -19.882 1.00 82.75 73 ASP A CA 1
ATOM 580 C C . ASP A 1 73 ? 15.295 6.340 -19.413 1.00 82.75 73 ASP A C 1
ATOM 582 O O . ASP A 1 73 ? 14.498 7.275 -19.284 1.00 82.75 73 ASP A O 1
ATOM 586 N N . ALA A 1 74 ? 16.600 6.504 -19.202 1.00 74.19 74 ALA A N 1
ATOM 587 C CA . ALA A 1 74 ? 17.198 7.774 -18.796 1.00 74.19 74 ALA A CA 1
ATOM 588 C C . ALA A 1 74 ? 17.041 8.909 -19.830 1.00 74.19 74 ALA A C 1
ATOM 590 O O . ALA A 1 74 ? 17.160 10.088 -19.480 1.00 74.19 74 ALA A O 1
ATOM 591 N N . ALA A 1 75 ? 16.810 8.590 -21.109 1.00 75.62 75 ALA A N 1
ATOM 592 C CA . ALA A 1 75 ? 16.644 9.608 -22.143 1.00 75.62 75 ALA A CA 1
ATOM 593 C C . ALA A 1 75 ? 15.256 10.254 -22.062 1.00 75.62 75 ALA A C 1
ATOM 595 O O . ALA A 1 75 ? 15.130 11.465 -22.278 1.00 75.62 75 ALA A O 1
ATOM 596 N N . ARG A 1 76 ? 14.234 9.454 -21.738 1.00 76.19 76 ARG A N 1
ATOM 597 C CA . ARG A 1 76 ? 12.851 9.913 -21.549 1.00 76.19 76 ARG A CA 1
ATOM 598 C C . ARG A 1 76 ? 12.531 10.306 -20.112 1.00 76.19 76 ARG A C 1
ATOM 600 O O . ARG A 1 76 ? 11.664 11.148 -19.916 1.00 76.19 76 ARG A O 1
ATOM 607 N N . GLY A 1 77 ? 13.275 9.785 -19.138 1.00 76.94 77 GLY A N 1
ATOM 608 C CA . GLY A 1 77 ? 12.912 9.894 -17.725 1.00 76.94 77 GLY A CA 1
ATOM 609 C C . GLY A 1 77 ? 11.747 8.970 -17.377 1.00 76.94 77 GLY A C 1
ATOM 610 O O . GLY A 1 77 ? 10.885 9.337 -16.587 1.00 76.94 77 GLY A O 1
ATOM 611 N N . GLU A 1 78 ? 11.690 7.803 -18.014 1.00 85.88 78 GLU A N 1
ATOM 612 C CA . GLU A 1 78 ? 10.650 6.797 -17.802 1.00 85.88 78 GLU A CA 1
ATOM 613 C C . GLU A 1 78 ? 11.258 5.587 -17.095 1.00 85.88 78 GLU A C 1
ATOM 615 O O . GLU A 1 78 ? 12.382 5.182 -17.398 1.00 85.88 78 GLU A O 1
ATOM 620 N N . TYR A 1 79 ? 10.510 4.996 -16.172 1.00 85.00 79 TYR A N 1
ATOM 621 C CA . TYR A 1 79 ? 10.870 3.764 -15.489 1.00 85.00 79 TYR A CA 1
ATOM 622 C C . TYR A 1 79 ? 9.801 2.703 -15.727 1.00 85.00 79 TYR A C 1
ATOM 624 O O . TYR A 1 79 ? 8.604 2.968 -15.609 1.00 85.00 79 TYR A O 1
ATOM 632 N N . TYR A 1 80 ? 10.232 1.500 -16.082 1.00 87.00 80 TYR A N 1
ATOM 633 C CA . TYR A 1 80 ? 9.359 0.388 -16.430 1.00 87.00 80 TYR A CA 1
ATOM 634 C C . TYR A 1 80 ? 9.263 -0.567 -15.244 1.00 87.00 80 TYR A C 1
ATOM 636 O O . TYR A 1 80 ? 10.174 -1.348 -14.989 1.00 87.00 80 TYR A O 1
ATOM 644 N N . ILE A 1 81 ? 8.146 -0.519 -14.522 1.00 83.38 81 ILE A N 1
ATOM 645 C CA . ILE A 1 81 ? 7.908 -1.398 -13.373 1.00 83.38 81 ILE A CA 1
ATOM 646 C C . ILE A 1 81 ? 7.214 -2.664 -13.859 1.00 83.38 81 ILE A C 1
ATOM 648 O O . ILE A 1 81 ? 6.185 -2.602 -14.537 1.00 83.38 81 ILE A O 1
ATOM 652 N N . HIS A 1 82 ? 7.760 -3.816 -13.480 1.00 85.56 82 HIS A N 1
ATOM 653 C CA . HIS A 1 82 ? 7.066 -5.088 -13.620 1.00 85.56 82 HIS A CA 1
ATOM 654 C C . HIS A 1 82 ? 6.163 -5.324 -12.407 1.00 85.56 82 HIS A C 1
ATOM 656 O O . HIS A 1 82 ? 6.651 -5.485 -11.286 1.00 85.56 82 HIS A O 1
ATOM 662 N N . TRP A 1 83 ? 4.849 -5.365 -12.620 1.00 80.88 83 TRP A N 1
ATOM 663 C CA . TRP A 1 83 ? 3.878 -5.684 -11.572 1.00 80.88 83 TRP A CA 1
ATOM 664 C C . TRP A 1 83 ? 3.630 -7.192 -11.524 1.00 80.88 83 TRP A C 1
ATOM 666 O O . TRP A 1 83 ? 2.616 -7.682 -12.013 1.00 80.88 83 TRP A O 1
ATOM 676 N N . SER A 1 84 ? 4.579 -7.935 -10.953 1.00 83.56 84 SER A N 1
ATOM 677 C CA . SER A 1 84 ? 4.348 -9.332 -10.584 1.00 83.56 84 SER A CA 1
ATOM 678 C C . SER A 1 84 ? 3.461 -9.419 -9.339 1.00 83.56 84 SER A C 1
ATOM 680 O O . SER A 1 84 ? 3.438 -8.497 -8.518 1.00 83.56 84 SER A O 1
ATOM 682 N N . ASP A 1 85 ? 2.788 -10.555 -9.145 1.00 83.31 85 ASP A N 1
ATOM 683 C CA . ASP A 1 85 ? 2.030 -10.824 -7.914 1.00 83.31 85 ASP A CA 1
ATOM 684 C C . ASP A 1 85 ? 2.911 -10.671 -6.661 1.00 83.31 85 ASP A C 1
ATOM 686 O O . ASP A 1 85 ? 2.457 -10.173 -5.634 1.00 83.31 85 ASP A O 1
ATOM 690 N N . GLU A 1 86 ? 4.192 -11.039 -6.755 1.00 84.94 86 GLU A N 1
ATOM 691 C CA . GLU A 1 86 ? 5.178 -10.871 -5.681 1.00 84.94 86 GLU A CA 1
ATOM 692 C C . GLU A 1 86 ? 5.422 -9.392 -5.354 1.00 84.94 86 GLU A C 1
ATOM 694 O O . GLU A 1 86 ? 5.408 -9.010 -4.185 1.00 84.94 86 GLU A O 1
ATOM 699 N N . ASN A 1 87 ? 5.581 -8.541 -6.372 1.00 80.94 87 ASN A N 1
ATOM 700 C CA . ASN A 1 87 ? 5.794 -7.105 -6.185 1.00 80.94 87 ASN A CA 1
ATOM 701 C C . ASN A 1 87 ? 4.541 -6.414 -5.634 1.00 80.94 87 ASN A C 1
ATOM 703 O O . ASN A 1 87 ? 4.642 -5.521 -4.792 1.00 80.94 87 ASN A O 1
ATOM 707 N N . ILE A 1 88 ? 3.356 -6.852 -6.067 1.00 83.62 88 ILE A N 1
ATOM 708 C CA . ILE A 1 88 ? 2.076 -6.366 -5.541 1.00 83.62 88 ILE A CA 1
ATOM 709 C C . ILE A 1 88 ? 1.923 -6.766 -4.068 1.00 83.62 88 ILE A C 1
ATOM 711 O O . ILE A 1 88 ? 1.571 -5.926 -3.239 1.00 83.62 88 ILE A O 1
ATOM 715 N N . LYS A 1 89 ? 2.238 -8.019 -3.712 1.00 87.19 89 LYS A N 1
ATOM 716 C CA . LYS A 1 89 ? 2.243 -8.470 -2.312 1.00 87.19 89 LYS A CA 1
ATOM 717 C C . LYS A 1 89 ? 3.230 -7.663 -1.471 1.00 87.19 89 LYS A C 1
ATOM 719 O O . LYS A 1 89 ? 2.834 -7.136 -0.437 1.00 87.19 89 LYS A O 1
ATOM 724 N N . ALA A 1 90 ? 4.462 -7.470 -1.941 1.00 85.31 90 ALA A N 1
ATOM 725 C CA . ALA A 1 90 ? 5.465 -6.668 -1.238 1.00 85.31 90 ALA A CA 1
ATOM 726 C C . ALA A 1 90 ? 5.009 -5.212 -1.018 1.00 85.31 90 ALA A C 1
ATOM 728 O O . ALA A 1 90 ? 5.228 -4.641 0.054 1.00 85.31 90 ALA A O 1
ATOM 729 N N . LEU A 1 91 ? 4.322 -4.613 -1.998 1.00 87.06 91 LEU A N 1
ATOM 730 C CA . LEU A 1 91 ? 3.721 -3.290 -1.844 1.00 87.06 91 LEU A CA 1
ATOM 731 C C . LEU A 1 91 ? 2.671 -3.290 -0.725 1.00 87.06 91 LEU A C 1
ATOM 733 O O . LEU A 1 91 ? 2.734 -2.443 0.169 1.00 87.06 91 LEU A O 1
ATOM 737 N N . TRP A 1 92 ? 1.743 -4.248 -0.730 1.00 90.12 92 TRP A N 1
ATOM 738 C CA . TRP A 1 92 ? 0.714 -4.353 0.306 1.00 90.12 92 TRP A CA 1
ATOM 739 C C . TRP A 1 92 ? 1.291 -4.605 1.700 1.00 90.12 92 TRP A C 1
ATOM 741 O O . TRP A 1 92 ? 0.852 -3.969 2.660 1.00 90.12 92 TRP A O 1
ATOM 751 N N . GLU A 1 93 ? 2.317 -5.449 1.814 1.00 89.25 93 GLU A N 1
ATOM 752 C CA . GLU A 1 93 ? 3.056 -5.648 3.065 1.00 89.25 93 GLU A CA 1
ATOM 753 C C . GLU A 1 93 ? 3.672 -4.337 3.554 1.00 89.25 93 GLU A C 1
ATOM 755 O O . GLU A 1 93 ? 3.534 -3.985 4.726 1.00 89.25 93 GLU A O 1
ATOM 760 N N . SER A 1 94 ? 4.308 -3.571 2.662 1.00 84.75 94 SER A N 1
ATOM 761 C CA . SER A 1 94 ? 4.924 -2.292 3.025 1.00 84.75 94 SER A CA 1
ATOM 762 C C . SER A 1 94 ? 3.895 -1.272 3.528 1.00 84.75 94 SER A C 1
ATOM 764 O O . SER A 1 94 ? 4.150 -0.572 4.510 1.00 84.75 94 SER A O 1
ATOM 766 N N . ILE A 1 95 ? 2.704 -1.231 2.918 1.00 88.06 95 ILE A N 1
ATOM 767 C CA . ILE A 1 95 ? 1.597 -0.360 3.331 1.00 88.06 95 ILE A CA 1
ATOM 768 C C . ILE A 1 95 ? 1.085 -0.773 4.714 1.00 88.06 95 ILE A C 1
ATOM 770 O O . ILE A 1 95 ? 0.909 0.088 5.580 1.00 88.06 95 ILE A O 1
ATOM 774 N N . LEU A 1 96 ? 0.910 -2.077 4.949 1.00 89.12 96 LEU A N 1
ATOM 775 C CA . LEU A 1 96 ? 0.498 -2.611 6.245 1.00 89.12 96 LEU A CA 1
ATOM 776 C C . LEU A 1 96 ? 1.531 -2.294 7.337 1.00 89.12 96 LEU A C 1
ATOM 778 O O . LEU A 1 96 ? 1.173 -1.780 8.398 1.00 89.12 96 LEU A O 1
ATOM 782 N N . TYR A 1 97 ? 2.819 -2.531 7.075 1.00 87.19 97 TYR A N 1
ATOM 783 C CA . TYR A 1 97 ? 3.895 -2.202 8.012 1.00 87.19 97 TYR A CA 1
ATOM 784 C C . TYR A 1 97 ? 3.981 -0.706 8.298 1.00 87.19 97 TYR A C 1
ATOM 786 O O . TYR A 1 97 ? 4.173 -0.319 9.453 1.00 87.19 97 TYR A O 1
ATOM 794 N N . ARG A 1 98 ? 3.811 0.136 7.273 1.00 88.94 98 ARG A N 1
ATOM 795 C CA . ARG A 1 98 ? 3.757 1.591 7.427 1.00 88.94 98 ARG A CA 1
ATOM 796 C C . ARG A 1 98 ? 2.620 1.973 8.364 1.00 88.94 98 ARG A C 1
ATOM 798 O O . ARG A 1 98 ? 2.883 2.651 9.349 1.00 88.94 98 ARG A O 1
ATOM 805 N N . SER A 1 99 ? 1.402 1.502 8.104 1.00 88.19 99 SER A N 1
ATOM 806 C CA . SER A 1 99 ? 0.221 1.815 8.916 1.00 88.19 99 SER A CA 1
ATOM 807 C C . SER A 1 99 ? 0.404 1.423 10.387 1.00 88.19 99 SER A C 1
ATOM 809 O O . SER A 1 99 ? 0.282 2.257 11.288 1.00 88.19 99 SER A O 1
ATOM 811 N N . LEU A 1 100 ? 0.822 0.179 10.646 1.00 85.44 100 LEU A N 1
ATOM 812 C CA . LEU A 1 100 ? 1.087 -0.303 12.006 1.00 85.44 100 LEU A CA 1
ATOM 813 C C . LEU A 1 100 ? 2.239 0.462 12.680 1.00 85.44 100 LEU A C 1
ATOM 815 O O . LEU A 1 100 ? 2.201 0.729 13.884 1.00 85.44 100 LEU A O 1
ATOM 819 N N . GLY A 1 101 ? 3.258 0.844 11.906 1.00 85.25 101 GLY A N 1
ATOM 820 C CA . GLY A 1 101 ? 4.344 1.708 12.354 1.00 85.25 101 GLY A CA 1
ATOM 821 C C . GLY A 1 101 ? 3.847 3.095 12.757 1.00 85.25 101 GLY A C 1
ATOM 822 O O . GLY A 1 101 ? 4.199 3.575 13.834 1.00 85.25 101 GLY A O 1
ATOM 823 N N . MET A 1 102 ? 2.986 3.716 11.948 1.00 85.12 102 MET A N 1
ATOM 824 C CA . MET A 1 102 ? 2.384 5.012 12.261 1.00 85.12 102 MET A CA 1
ATOM 825 C C . MET A 1 102 ? 1.571 4.932 13.553 1.00 85.12 102 MET A C 1
ATOM 827 O O . MET A 1 102 ? 1.795 5.750 14.442 1.00 85.12 102 MET A O 1
ATOM 831 N N . LEU A 1 103 ? 0.729 3.906 13.726 1.00 83.31 103 LEU A N 1
ATOM 832 C CA . LEU A 1 103 ? -0.029 3.697 14.968 1.00 83.31 103 LEU A CA 1
ATOM 833 C C . LEU A 1 103 ? 0.865 3.590 16.208 1.00 83.31 103 LEU A C 1
ATOM 835 O O . LEU A 1 103 ? 0.523 4.114 17.266 1.00 83.31 103 LEU A O 1
ATOM 839 N N . ARG A 1 104 ? 2.026 2.938 16.086 1.00 81.44 104 ARG A N 1
ATOM 840 C CA . ARG A 1 104 ? 2.975 2.771 17.196 1.00 81.44 104 ARG A CA 1
ATOM 841 C C . ARG A 1 104 ? 3.567 4.097 17.684 1.00 81.44 104 ARG A C 1
ATOM 843 O O . ARG A 1 104 ? 3.879 4.219 18.868 1.00 81.44 104 ARG A O 1
ATOM 850 N N . TYR A 1 105 ? 3.774 5.056 16.784 1.00 80.25 105 TYR A N 1
ATOM 851 C CA . TYR A 1 105 ? 4.429 6.335 17.089 1.00 80.25 105 TYR A CA 1
ATOM 852 C C . TYR A 1 105 ? 3.470 7.530 17.115 1.00 80.25 105 TYR A C 1
ATOM 854 O O . TYR A 1 105 ? 3.882 8.642 17.458 1.00 80.25 105 TYR A O 1
ATOM 862 N N . ALA A 1 106 ? 2.205 7.325 16.758 1.00 77.44 106 ALA A N 1
ATOM 863 C CA . ALA A 1 106 ? 1.211 8.377 16.711 1.00 77.44 106 ALA A CA 1
ATOM 864 C C . ALA A 1 106 ? 0.886 8.909 18.116 1.00 77.44 106 ALA A C 1
ATOM 866 O O . ALA A 1 106 ? 0.781 8.174 19.100 1.00 77.44 106 ALA A O 1
ATOM 867 N N . LYS A 1 107 ? 0.723 10.232 18.210 1.00 77.31 107 LYS A N 1
ATOM 868 C CA . LYS A 1 107 ? 0.279 10.894 19.442 1.00 77.31 107 LYS A CA 1
ATOM 869 C C . LYS A 1 107 ? -1.233 10.778 19.571 1.00 77.31 107 LYS A C 1
ATOM 871 O O . LYS A 1 107 ? -1.941 10.735 18.567 1.00 77.31 107 LYS A O 1
ATOM 876 N N . ALA A 1 108 ? -1.717 10.853 20.807 1.00 73.69 108 ALA A N 1
ATOM 877 C CA . ALA A 1 108 ? -3.129 10.665 21.105 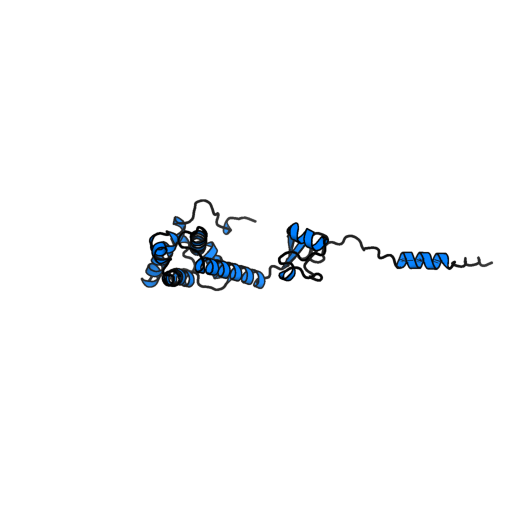1.00 73.69 108 ALA A CA 1
ATOM 878 C C . ALA A 1 108 ? -4.085 11.584 20.326 1.00 73.69 108 ALA A C 1
ATOM 880 O O . ALA A 1 108 ? -5.142 11.159 19.877 1.00 73.69 108 ALA A O 1
ATOM 881 N N . ASN A 1 109 ? -3.661 12.829 20.112 1.00 73.44 109 ASN A N 1
ATOM 882 C CA . ASN A 1 109 ? -4.445 13.859 19.432 1.00 73.44 109 ASN A CA 1
ATOM 883 C C . ASN A 1 109 ? -3.947 14.117 18.001 1.00 73.44 109 ASN A C 1
ATOM 885 O O . ASN A 1 109 ? -4.033 15.243 17.520 1.00 73.44 109 ASN A O 1
ATOM 889 N N . SER A 1 110 ? -3.324 13.128 17.354 1.00 82.50 110 SER A N 1
ATOM 890 C CA . SER A 1 110 ? -2.842 13.286 15.978 1.00 82.50 110 SER A CA 1
ATOM 891 C C . SER A 1 110 ? -3.884 12.820 14.968 1.00 82.50 110 SER A C 1
ATOM 893 O O . SER A 1 110 ? -4.473 11.756 15.139 1.00 82.50 110 SER A O 1
ATOM 895 N N . GLU A 1 111 ? -4.067 13.597 13.901 1.00 84.44 111 GLU A N 1
ATOM 896 C CA . GLU A 1 111 ? -4.918 13.226 12.758 1.00 84.44 111 GLU A CA 1
ATOM 897 C C . GLU A 1 111 ? -4.455 11.900 12.145 1.00 84.44 111 GLU A C 1
ATOM 899 O O . GLU A 1 111 ? -5.263 11.012 11.922 1.00 84.44 111 GLU A O 1
ATOM 904 N N . ILE A 1 112 ? -3.137 11.701 12.068 1.00 84.56 112 ILE A N 1
ATOM 905 C CA . ILE A 1 112 ? -2.494 10.453 11.639 1.00 84.56 112 ILE A CA 1
ATOM 906 C C . ILE A 1 112 ? -3.058 9.225 12.366 1.00 84.56 112 ILE A C 1
ATOM 908 O O . ILE A 1 112 ? -3.306 8.201 11.740 1.00 84.56 112 ILE A O 1
ATOM 912 N N . LEU A 1 113 ? -3.253 9.292 13.689 1.00 84.31 113 LEU A N 1
ATOM 913 C CA . LEU A 1 113 ? -3.814 8.161 14.431 1.00 84.31 113 LEU A CA 1
ATOM 914 C C . LEU A 1 113 ? -5.236 7.848 13.959 1.00 84.31 113 LEU A C 1
ATOM 916 O O . LEU A 1 113 ? -5.600 6.685 13.823 1.00 84.31 113 LEU A O 1
ATOM 920 N N . ASN A 1 114 ? -6.036 8.892 13.749 1.00 85.19 114 ASN A N 1
ATOM 921 C CA . ASN A 1 114 ? -7.415 8.756 13.318 1.00 85.19 114 ASN A CA 1
ATOM 922 C C . ASN A 1 114 ? -7.499 8.176 11.902 1.00 85.19 114 ASN A C 1
ATOM 924 O O . ASN A 1 114 ? -8.271 7.246 11.695 1.00 85.19 114 ASN A O 1
ATOM 928 N N . ASP A 1 115 ? -6.666 8.659 10.982 1.00 87.81 115 ASP A N 1
ATOM 929 C CA . ASP A 1 115 ? -6.639 8.207 9.588 1.00 87.81 115 ASP A CA 1
ATOM 930 C C . ASP A 1 115 ? -6.243 6.728 9.480 1.00 87.81 115 ASP A C 1
ATOM 932 O O . ASP A 1 115 ? -6.852 5.956 8.741 1.00 87.81 115 ASP A O 1
ATOM 936 N N . GLU A 1 116 ? -5.250 6.293 10.259 1.00 90.00 116 GLU A N 1
ATOM 937 C CA . GLU A 1 116 ? -4.806 4.896 10.244 1.00 90.00 116 GLU A CA 1
ATOM 938 C C . GLU A 1 116 ? -5.831 3.963 10.920 1.00 90.00 116 GLU A C 1
ATOM 940 O O . GLU A 1 116 ? -6.050 2.839 10.466 1.00 90.00 116 GLU A O 1
ATOM 945 N N . LEU A 1 117 ? -6.519 4.426 11.973 1.00 88.81 117 LEU A N 1
ATOM 946 C CA . LEU A 1 117 ? -7.627 3.682 12.587 1.00 88.81 117 LEU A CA 1
ATOM 947 C C . LEU A 1 117 ? -8.844 3.577 11.660 1.00 88.81 117 LEU A C 1
ATOM 949 O O . LEU A 1 117 ? -9.476 2.520 11.606 1.00 88.81 117 LEU A O 1
ATOM 953 N N . GLU A 1 118 ? -9.161 4.648 10.934 1.00 89.31 118 GLU A N 1
ATOM 954 C CA . GLU A 1 118 ? -10.192 4.665 9.897 1.00 89.31 118 GLU A CA 1
ATOM 955 C C . GLU A 1 118 ? -9.867 3.660 8.797 1.00 89.31 118 GLU A C 1
ATOM 957 O O . GLU A 1 118 ? -10.694 2.807 8.471 1.00 89.31 118 GLU A O 1
ATOM 962 N N . TRP A 1 119 ? -8.631 3.690 8.290 1.00 89.25 119 TRP A N 1
ATOM 963 C CA . TRP A 1 119 ? -8.181 2.756 7.268 1.00 89.25 119 TRP A CA 1
ATOM 964 C C . TRP A 1 119 ? -8.324 1.303 7.725 1.00 89.25 119 TRP A C 1
ATOM 966 O O . TRP A 1 119 ? -8.896 0.501 6.991 1.00 89.25 119 TRP A O 1
ATOM 976 N N . ILE A 1 120 ? -7.920 0.965 8.955 1.00 89.31 120 ILE A N 1
ATOM 977 C CA . ILE A 1 120 ? -8.082 -0.389 9.516 1.00 89.31 120 ILE A CA 1
ATOM 978 C C . ILE A 1 120 ? -9.556 -0.805 9.608 1.00 89.31 120 ILE A C 1
ATOM 980 O O . ILE A 1 120 ? -9.875 -1.985 9.442 1.00 89.31 120 ILE A O 1
ATOM 984 N N . CYS A 1 121 ? -10.470 0.130 9.865 1.00 86.50 121 CYS A N 1
ATOM 985 C CA . CYS A 1 121 ? -11.908 -0.153 9.903 1.00 86.50 121 CYS A CA 1
ATOM 986 C C . CYS A 1 121 ? -12.542 -0.269 8.505 1.00 86.50 121 CYS A C 1
ATOM 988 O O . CYS A 1 121 ? -13.640 -0.803 8.389 1.00 86.50 121 CYS A O 1
ATOM 990 N N . SER A 1 122 ? -11.861 0.179 7.450 1.00 86.12 122 SER A N 1
ATOM 991 C CA . SER A 1 122 ? -12.408 0.209 6.090 1.00 86.12 122 SER A CA 1
ATOM 992 C C . SER A 1 122 ? -12.453 -1.162 5.402 1.00 86.12 122 SER A C 1
ATOM 994 O O . SER A 1 122 ? -11.712 -2.092 5.743 1.00 86.12 122 SER A O 1
ATOM 996 N N . ALA A 1 123 ? -13.262 -1.259 4.343 1.00 83.88 123 ALA A N 1
ATOM 997 C CA . ALA A 1 123 ? -13.263 -2.409 3.433 1.00 83.88 123 ALA A CA 1
ATOM 998 C C . ALA A 1 123 ? -11.926 -2.600 2.688 1.00 83.88 123 ALA A C 1
ATOM 1000 O O . ALA A 1 123 ? -11.552 -3.727 2.363 1.00 83.88 123 ALA A O 1
ATOM 1001 N N . ASN A 1 124 ? -11.168 -1.523 2.456 1.00 84.88 124 ASN A N 1
ATOM 1002 C CA . ASN A 1 124 ? -9.870 -1.604 1.777 1.00 84.88 124 ASN A CA 1
ATOM 1003 C C . ASN A 1 124 ? -8.868 -2.433 2.587 1.00 84.88 124 ASN A C 1
ATOM 1005 O O . ASN A 1 124 ? -8.073 -3.181 2.021 1.00 84.88 124 ASN A O 1
ATOM 1009 N N . PHE A 1 125 ? -8.934 -2.345 3.915 1.00 88.81 125 PHE A N 1
ATOM 1010 C CA . PHE A 1 125 ? -8.094 -3.149 4.792 1.00 88.81 125 PHE A CA 1
ATOM 1011 C C . PHE A 1 125 ? -8.402 -4.649 4.690 1.00 88.81 125 PHE A C 1
ATOM 1013 O O . PHE A 1 125 ? -7.471 -5.456 4.714 1.00 88.81 125 PHE A O 1
ATOM 1020 N N . ASP A 1 126 ? -9.673 -5.029 4.509 1.00 85.25 126 ASP A N 1
ATOM 1021 C CA . ASP A 1 126 ? -10.058 -6.432 4.289 1.00 85.25 126 ASP A CA 1
ATOM 1022 C C . ASP A 1 126 ? -9.400 -6.977 3.014 1.00 85.25 126 ASP A C 1
ATOM 1024 O O . ASP A 1 126 ? -8.825 -8.063 3.029 1.00 85.25 126 ASP A O 1
ATOM 1028 N N . TYR A 1 127 ? -9.420 -6.194 1.930 1.00 84.56 127 TYR A N 1
ATOM 1029 C CA . TYR A 1 127 ? -8.813 -6.575 0.654 1.00 84.56 127 TYR A CA 1
ATOM 1030 C C . TYR A 1 127 ? -7.289 -6.732 0.750 1.00 84.56 127 TYR A C 1
ATOM 1032 O O . TYR A 1 127 ? -6.718 -7.696 0.232 1.00 84.56 127 TYR A O 1
ATOM 1040 N N . VAL A 1 128 ? -6.623 -5.803 1.441 1.00 88.06 128 VAL A N 1
ATOM 1041 C CA . VAL A 1 128 ? -5.175 -5.867 1.683 1.00 88.06 128 VAL A CA 1
ATOM 1042 C C . VAL A 1 128 ? -4.828 -7.113 2.494 1.00 88.06 128 VAL A C 1
ATOM 1044 O O . VAL A 1 128 ? -3.932 -7.859 2.111 1.00 88.06 128 VAL A O 1
ATOM 1047 N N . CYS A 1 129 ? -5.569 -7.391 3.569 1.00 89.00 129 CYS A N 1
ATOM 1048 C CA . CYS A 1 129 ? -5.358 -8.593 4.372 1.00 89.00 129 CYS A CA 1
ATOM 1049 C C . CYS A 1 129 ? -5.591 -9.869 3.555 1.00 89.00 129 CYS A C 1
ATOM 1051 O O . CYS A 1 129 ? -4.762 -10.772 3.599 1.00 89.00 129 CYS A O 1
ATOM 1053 N N . GLN A 1 130 ? -6.655 -9.918 2.749 1.00 87.12 130 GLN A N 1
ATOM 1054 C CA . GLN A 1 130 ? -6.940 -11.047 1.865 1.00 87.12 130 GLN A CA 1
ATOM 1055 C C . GLN A 1 130 ? -5.820 -11.275 0.839 1.00 87.12 130 GLN A C 1
ATOM 1057 O O . GLN A 1 130 ? -5.436 -12.414 0.598 1.00 87.12 130 GLN A O 1
ATOM 1062 N N . SER A 1 131 ? -5.264 -10.203 0.269 1.00 85.62 131 SER A N 1
ATOM 1063 C CA . SER A 1 131 ? -4.157 -10.275 -0.700 1.00 85.62 131 SER A CA 1
ATOM 1064 C C . SER A 1 131 ? -2.860 -10.824 -0.090 1.00 85.62 131 SER A C 1
ATOM 1066 O O . SER A 1 131 ? -2.013 -11.366 -0.804 1.00 85.62 131 SER A O 1
ATOM 1068 N N . LEU A 1 132 ? -2.710 -10.684 1.229 1.00 88.25 132 LEU A N 1
ATOM 1069 C CA . LEU A 1 132 ? -1.565 -11.144 2.015 1.00 88.25 132 LEU A CA 1
ATOM 1070 C C . LEU A 1 132 ? -1.823 -12.466 2.750 1.00 88.25 132 LEU A C 1
ATOM 1072 O O . LEU A 1 132 ? -0.986 -12.885 3.546 1.00 88.25 132 LEU A O 1
ATOM 1076 N N . ASP A 1 133 ? -2.969 -13.113 2.514 1.00 87.94 133 ASP A N 1
ATOM 1077 C CA . ASP A 1 133 ? -3.391 -14.324 3.228 1.00 87.94 133 ASP A CA 1
ATOM 1078 C C . ASP A 1 133 ? -3.456 -14.127 4.767 1.00 87.94 133 ASP A C 1
ATOM 1080 O O . ASP A 1 133 ? -3.203 -15.043 5.554 1.00 87.94 133 ASP A O 1
ATOM 1084 N N . LEU A 1 134 ? -3.806 -12.911 5.209 1.00 87.69 134 LEU A N 1
ATOM 1085 C CA . LEU A 1 134 ? -3.943 -12.512 6.612 1.00 87.69 134 LEU A CA 1
ATOM 1086 C C . LEU A 1 134 ? -5.412 -12.408 7.039 1.00 87.69 134 LEU A C 1
ATOM 1088 O O . LEU A 1 134 ? -6.284 -11.995 6.275 1.00 87.69 134 LEU A O 1
ATOM 1092 N N . ASP A 1 135 ? -5.676 -12.698 8.314 1.00 86.62 135 ASP A N 1
ATOM 1093 C CA . ASP A 1 135 ? -6.996 -12.493 8.914 1.00 86.62 135 ASP A CA 1
ATOM 1094 C C . ASP A 1 135 ? -7.130 -11.065 9.470 1.00 86.62 135 ASP A C 1
ATOM 1096 O O . ASP A 1 135 ? -6.601 -10.730 10.539 1.00 86.62 135 ASP A O 1
ATOM 1100 N N . ALA A 1 136 ? -7.885 -10.229 8.751 1.00 86.81 136 ALA A N 1
ATOM 1101 C CA . ALA A 1 136 ? -8.201 -8.860 9.154 1.00 86.81 136 ALA A CA 1
ATOM 1102 C C . ALA A 1 136 ? -8.836 -8.787 10.555 1.00 86.81 136 ALA A C 1
ATOM 1104 O O . ALA A 1 136 ? -8.584 -7.840 11.306 1.00 86.81 136 ALA A O 1
ATOM 1105 N N . CYS A 1 137 ? -9.626 -9.793 10.942 1.00 84.31 137 CYS A N 1
ATOM 1106 C CA . CYS A 1 137 ? -10.315 -9.843 12.229 1.00 84.31 137 CYS A CA 1
ATOM 1107 C C . CYS A 1 137 ? -9.315 -9.954 13.382 1.00 84.31 137 CYS A C 1
ATOM 1109 O O . CYS A 1 137 ? -9.423 -9.232 14.377 1.00 84.31 137 CYS A O 1
ATOM 1111 N N . LEU A 1 138 ? -8.309 -10.821 13.236 1.00 84.94 138 LEU A N 1
ATOM 1112 C CA . LEU A 1 138 ? -7.258 -10.993 14.241 1.00 84.94 138 LEU A CA 1
ATOM 1113 C C . LEU A 1 138 ? -6.460 -9.706 14.436 1.00 84.94 138 LEU A C 1
ATOM 1115 O O . LEU A 1 138 ? -6.189 -9.320 15.576 1.00 84.94 138 LEU A O 1
ATOM 1119 N N . ILE A 1 139 ? -6.136 -9.008 13.343 1.00 87.50 139 ILE A N 1
ATOM 1120 C CA . ILE A 1 139 ? -5.402 -7.741 13.415 1.00 87.50 139 ILE A CA 1
ATOM 1121 C C . ILE A 1 139 ? -6.252 -6.676 14.119 1.00 87.50 139 ILE A C 1
ATOM 1123 O O . ILE A 1 139 ? -5.782 -6.050 15.070 1.00 87.50 139 ILE A O 1
ATOM 1127 N N . ARG A 1 140 ? -7.529 -6.528 13.745 1.00 87.38 140 ARG A N 1
ATOM 1128 C CA . ARG A 1 140 ? -8.464 -5.591 14.395 1.00 87.38 140 ARG A CA 1
ATOM 1129 C C . ARG A 1 140 ? -8.652 -5.863 15.887 1.00 87.38 140 ARG A C 1
ATOM 1131 O O . ARG A 1 140 ? -8.786 -4.920 16.659 1.00 87.38 140 ARG A O 1
ATOM 1138 N N . ILE A 1 141 ? -8.621 -7.124 16.318 1.00 85.00 141 ILE A N 1
ATOM 1139 C CA . ILE A 1 141 ? -8.686 -7.499 17.741 1.00 85.00 141 ILE A CA 1
ATOM 1140 C C . ILE A 1 141 ? -7.379 -7.167 18.478 1.00 85.00 141 ILE A C 1
ATOM 1142 O O . ILE A 1 141 ? -7.412 -6.827 19.668 1.00 85.00 141 ILE A O 1
ATOM 1146 N N . ALA A 1 142 ? -6.235 -7.292 17.803 1.00 85.38 142 ALA A N 1
ATOM 1147 C CA . ALA A 1 142 ? -4.919 -7.034 18.377 1.00 85.38 142 ALA A CA 1
ATOM 1148 C C . ALA A 1 142 ? -4.628 -5.534 18.528 1.00 85.38 142 ALA A C 1
ATOM 1150 O O . ALA A 1 142 ? -4.050 -5.130 19.538 1.00 85.38 142 ALA A O 1
ATOM 1151 N N . VAL A 1 143 ? -5.062 -4.703 17.575 1.00 87.62 143 VAL A N 1
ATOM 1152 C CA . VAL A 1 143 ? -4.774 -3.258 17.551 1.00 87.62 143 VAL A CA 1
ATOM 1153 C C . VAL A 1 143 ? -5.173 -2.556 18.862 1.00 87.62 143 VAL A C 1
ATOM 1155 O O . VAL A 1 143 ? -4.288 -1.976 19.493 1.00 87.62 143 VAL A O 1
ATOM 1158 N N . PRO A 1 144 ? -6.414 -2.664 19.382 1.00 83.50 144 PRO A N 1
ATOM 1159 C CA . PRO A 1 144 ? -6.775 -2.062 20.666 1.00 83.50 144 PRO A CA 1
ATOM 1160 C C . PRO A 1 144 ? -5.942 -2.576 21.841 1.00 83.50 144 PRO A C 1
ATOM 1162 O O . PRO A 1 144 ? -5.608 -1.807 22.733 1.00 83.50 144 PRO A O 1
ATOM 1165 N N . GLN A 1 145 ? -5.578 -3.862 21.851 1.00 83.06 145 GLN A N 1
ATOM 1166 C CA . GLN A 1 145 ? -4.785 -4.455 22.937 1.00 83.06 145 GLN A CA 1
ATOM 1167 C C . GLN A 1 145 ? -3.367 -3.893 22.966 1.00 83.06 145 GLN A C 1
ATOM 1169 O O . GLN A 1 145 ? -2.821 -3.638 24.035 1.00 83.06 145 GLN A O 1
ATOM 1174 N N . ILE A 1 146 ? -2.783 -3.687 21.787 1.00 82.81 146 ILE A N 1
ATOM 1175 C CA . ILE A 1 146 ? -1.473 -3.062 21.634 1.00 82.81 146 ILE A CA 1
ATOM 1176 C C . ILE A 1 146 ? -1.558 -1.592 22.053 1.00 82.81 146 ILE A C 1
ATOM 1178 O O . ILE A 1 146 ? -0.733 -1.135 22.839 1.00 82.81 146 ILE A O 1
ATOM 1182 N N . LEU A 1 147 ? -2.593 -0.868 21.615 1.00 81.00 147 LEU A N 1
ATOM 1183 C CA . LEU A 1 147 ? -2.811 0.529 22.001 1.00 81.00 147 LEU A CA 1
ATOM 1184 C C . LEU A 1 147 ? -2.988 0.696 23.523 1.00 81.00 147 LEU A C 1
ATOM 1186 O O . LEU A 1 147 ? -2.445 1.646 24.080 1.00 81.00 147 LEU A O 1
ATOM 1190 N N . GLN A 1 148 ? -3.641 -0.250 24.213 1.00 80.00 148 GLN A N 1
ATOM 1191 C CA . GLN A 1 148 ? -3.776 -0.255 25.684 1.00 80.00 148 GLN A CA 1
ATOM 1192 C C . GLN A 1 148 ? -2.437 -0.324 26.427 1.00 80.00 148 GLN A C 1
ATOM 1194 O O . GLN A 1 148 ? -2.313 0.192 27.538 1.00 80.00 148 GLN A O 1
ATOM 1199 N N . GLN A 1 149 ? -1.423 -0.963 25.836 1.00 80.00 149 GLN A N 1
ATOM 1200 C CA . GLN A 1 149 ? -0.089 -1.047 26.442 1.00 80.00 149 GLN A CA 1
ATOM 1201 C C . GLN A 1 149 ? 0.616 0.316 26.451 1.00 80.00 149 GLN A C 1
ATOM 1203 O O . GLN A 1 149 ? 1.518 0.550 27.258 1.00 80.00 149 GLN A O 1
ATOM 1208 N N . TYR A 1 150 ? 0.190 1.239 25.588 1.00 76.38 150 TYR A N 1
ATOM 1209 C CA . TYR A 1 150 ? 0.684 2.604 25.561 1.00 76.38 150 TYR A CA 1
ATOM 1210 C C . TYR A 1 150 ? -0.193 3.477 26.464 1.00 76.38 150 TYR A C 1
ATOM 1212 O O . TYR A 1 150 ? -1.252 3.950 26.062 1.00 76.38 150 TYR A O 1
ATOM 1220 N N . ASN A 1 151 ? 0.279 3.745 27.689 1.00 59.38 151 ASN A N 1
ATOM 1221 C CA . ASN A 1 151 ? -0.453 4.496 28.728 1.00 59.38 151 ASN A CA 1
ATOM 1222 C C . ASN A 1 151 ? -1.076 5.831 28.263 1.00 59.38 151 ASN A C 1
ATOM 1224 O O . ASN A 1 151 ? -2.038 6.293 28.868 1.00 59.38 151 ASN A O 1
ATOM 1228 N N . GLN A 1 152 ? -0.540 6.455 27.210 1.00 69.25 152 GLN A N 1
ATOM 1229 C CA . GLN A 1 152 ? -1.025 7.727 26.661 1.00 69.25 152 GLN A CA 1
ATOM 1230 C C . GLN A 1 152 ? -2.245 7.581 25.732 1.00 69.25 152 GLN A C 1
ATOM 1232 O O . GLN A 1 152 ? -2.850 8.589 25.386 1.00 69.25 152 GLN A O 1
ATOM 1237 N N . LEU A 1 153 ? -2.602 6.360 25.313 1.00 68.81 153 LEU A N 1
ATOM 1238 C CA . LEU A 1 153 ? -3.635 6.102 24.301 1.00 68.81 153 LEU A CA 1
ATOM 1239 C C . LEU A 1 153 ? -4.914 5.472 24.887 1.00 68.81 153 LEU A C 1
ATOM 1241 O O . LEU A 1 153 ? -5.886 5.272 24.165 1.00 68.81 153 LEU A O 1
ATOM 1245 N N . ASN A 1 154 ? -4.960 5.208 26.198 1.00 74.56 154 ASN A N 1
ATOM 1246 C CA . ASN A 1 154 ? -6.126 4.600 26.854 1.00 74.56 154 ASN A CA 1
ATOM 1247 C C . ASN A 1 154 ? -7.399 5.453 26.751 1.00 74.56 154 ASN A C 1
ATOM 1249 O O . ASN A 1 154 ? -8.492 4.916 26.598 1.00 74.56 154 ASN A O 1
ATOM 1253 N N . GLU A 1 155 ? -7.263 6.778 26.796 1.00 76.50 155 GLU A N 1
ATOM 1254 C CA . GLU A 1 155 ? -8.395 7.702 26.656 1.00 76.50 155 GLU A CA 1
ATOM 1255 C C . GLU A 1 155 ? -9.006 7.656 25.243 1.00 76.50 155 GLU A C 1
ATOM 1257 O O . GLU A 1 155 ? -10.211 7.828 25.062 1.00 76.50 155 GLU A O 1
ATOM 1262 N N . ILE A 1 156 ? -8.199 7.336 24.231 1.00 76.56 156 ILE A N 1
ATOM 1263 C CA . ILE A 1 156 ? -8.605 7.278 22.817 1.00 76.56 156 ILE A CA 1
ATOM 1264 C C . ILE A 1 156 ? -9.497 6.081 22.546 1.00 76.56 156 ILE A C 1
ATOM 1266 O O . ILE A 1 156 ? -10.441 6.184 21.772 1.00 76.56 156 ILE A O 1
ATOM 1270 N N . LEU A 1 157 ? -9.242 4.961 23.221 1.00 74.88 157 LEU A N 1
ATOM 1271 C CA . LEU A 1 157 ? -10.066 3.756 23.110 1.00 74.88 157 LEU A CA 1
ATOM 1272 C C . LEU A 1 157 ? -11.524 4.006 23.514 1.00 74.88 157 LEU A C 1
ATOM 1274 O O . LEU A 1 157 ? -12.408 3.240 23.141 1.00 74.88 157 LEU A O 1
ATOM 1278 N N . VAL A 1 158 ? -11.769 5.079 24.271 1.00 74.94 158 VAL A N 1
ATOM 1279 C CA . VAL A 1 158 ? -13.097 5.487 24.731 1.00 74.94 158 VAL A CA 1
ATOM 1280 C C . VAL A 1 158 ? -13.637 6.676 23.928 1.00 74.94 158 VAL A C 1
ATOM 1282 O O . VAL A 1 158 ? -14.845 6.756 23.708 1.00 74.94 158 VAL A O 1
ATOM 1285 N N . THR A 1 159 ? -12.771 7.596 23.488 1.00 78.12 159 THR A N 1
ATOM 1286 C CA . THR A 1 159 ? -13.180 8.857 22.840 1.00 78.12 159 THR A CA 1
ATOM 1287 C C . THR A 1 159 ? -13.208 8.801 21.313 1.00 78.12 159 THR A C 1
ATOM 1289 O O . THR A 1 159 ? -14.054 9.451 20.701 1.00 78.12 159 THR A O 1
ATOM 1292 N N . ASN A 1 160 ? -12.328 8.026 20.674 1.00 83.00 160 ASN A N 1
ATOM 1293 C CA . ASN A 1 160 ? -12.272 7.917 19.218 1.00 83.00 160 ASN A CA 1
ATOM 1294 C C . ASN A 1 160 ? -13.279 6.874 18.708 1.00 83.00 160 ASN A C 1
ATOM 1296 O O . ASN A 1 160 ? -13.300 5.732 19.174 1.00 83.00 160 ASN A O 1
ATOM 1300 N N . LYS A 1 161 ? -14.094 7.259 17.715 1.00 83.25 161 LYS A N 1
ATOM 1301 C CA . LYS A 1 161 ? -15.167 6.414 17.164 1.00 83.25 161 LYS A CA 1
ATOM 1302 C C . LYS A 1 161 ? -14.653 5.085 16.589 1.00 83.25 161 LYS A C 1
ATOM 1304 O O . LYS A 1 161 ? -15.268 4.052 16.835 1.00 83.25 161 LYS A O 1
ATOM 1309 N N . TYR A 1 162 ? -13.509 5.091 15.903 1.00 84.75 162 TYR A N 1
ATOM 1310 C CA . TYR A 1 162 ? -12.917 3.896 15.295 1.00 84.75 162 TYR A CA 1
ATOM 1311 C C . TYR A 1 162 ? -12.280 2.992 16.351 1.00 84.75 162 TYR A C 1
ATOM 1313 O O . TYR A 1 162 ? -12.527 1.789 16.378 1.00 84.75 162 TYR A O 1
ATOM 1321 N N . ALA A 1 163 ? -11.520 3.570 17.285 1.00 82.88 163 ALA A N 1
ATOM 1322 C CA . ALA A 1 163 ? -10.912 2.810 18.377 1.00 82.88 163 ALA A CA 1
ATOM 1323 C C . ALA A 1 163 ? -11.971 2.117 19.252 1.00 82.88 163 ALA A C 1
ATOM 1325 O O . ALA A 1 163 ? -11.813 0.952 19.629 1.00 82.88 163 ALA A O 1
ATOM 1326 N N . LYS A 1 164 ? -13.081 2.814 19.519 1.00 81.62 164 LYS A N 1
ATOM 1327 C CA . LYS A 1 164 ? -14.235 2.265 20.228 1.00 81.62 164 LYS A CA 1
ATOM 1328 C C . LYS A 1 164 ? -14.890 1.129 19.441 1.00 81.62 164 LYS A C 1
ATOM 1330 O O . LYS A 1 164 ? -15.119 0.064 20.011 1.00 81.62 164 LYS A O 1
ATOM 1335 N N . ALA A 1 165 ? -15.110 1.309 18.138 1.00 81.00 165 ALA A N 1
ATOM 1336 C CA . ALA A 1 165 ? -15.669 0.271 17.274 1.00 81.00 165 ALA A CA 1
ATOM 1337 C C . ALA A 1 165 ? -14.787 -0.992 17.231 1.00 81.00 165 ALA A C 1
ATOM 1339 O O . ALA A 1 165 ? -15.298 -2.109 17.277 1.00 81.00 165 ALA A O 1
ATOM 1340 N N . LEU A 1 166 ? -13.457 -0.847 17.230 1.00 83.69 166 LEU A N 1
ATOM 1341 C CA . LEU A 1 166 ? -12.528 -1.981 17.330 1.00 83.69 166 LEU A CA 1
ATOM 1342 C C . LEU A 1 166 ? -12.602 -2.689 18.698 1.00 83.69 166 LEU A C 1
ATOM 1344 O O . LEU A 1 166 ? -12.512 -3.917 18.771 1.00 83.69 166 LEU A O 1
ATOM 1348 N N . CYS A 1 167 ? -12.800 -1.944 19.791 1.00 81.12 167 CYS A N 1
ATOM 1349 C CA . CYS A 1 167 ? -13.019 -2.534 21.116 1.00 81.12 167 CYS A CA 1
ATOM 1350 C C . CYS A 1 167 ? -14.341 -3.315 21.184 1.00 81.12 167 CYS A C 1
ATOM 1352 O O . CYS A 1 167 ? -14.377 -4.432 21.703 1.00 81.12 167 CYS A O 1
ATOM 1354 N N . GLU A 1 168 ? -15.421 -2.755 20.637 1.00 77.88 168 GLU A N 1
ATOM 1355 C CA . GLU A 1 168 ? -16.738 -3.400 20.567 1.00 77.88 168 GLU A CA 1
ATOM 1356 C C . GLU A 1 168 ? -16.713 -4.643 19.670 1.00 77.88 168 GLU A C 1
ATOM 1358 O O . GLU A 1 168 ? -17.280 -5.679 20.025 1.00 77.88 168 GLU A O 1
ATOM 1363 N N . TYR A 1 169 ? -15.960 -4.593 18.571 1.00 73.25 169 TYR A N 1
ATOM 1364 C CA . TYR A 1 169 ? -15.746 -5.726 17.679 1.00 73.25 169 TYR A CA 1
ATOM 1365 C C . TYR A 1 169 ? -15.148 -6.941 18.399 1.00 73.25 169 TYR A C 1
ATOM 1367 O O . TYR A 1 169 ? -15.641 -8.063 18.261 1.00 73.25 169 TYR A O 1
ATOM 1375 N N . LYS A 1 170 ? -14.134 -6.730 19.248 1.00 72.88 170 LYS A N 1
ATOM 1376 C CA . LYS A 1 170 ? -13.571 -7.801 20.084 1.00 72.88 170 LYS A CA 1
ATOM 1377 C C . LYS A 1 170 ? -14.642 -8.452 20.964 1.00 72.88 170 LYS A C 1
ATOM 1379 O O . LYS A 1 170 ? -14.663 -9.676 21.091 1.00 72.88 170 LYS A O 1
ATOM 1384 N N . HIS A 1 171 ? -15.521 -7.656 21.571 1.00 68.94 171 HIS A N 1
ATOM 1385 C CA . HIS A 1 171 ? -16.616 -8.183 22.385 1.00 68.94 171 HIS A CA 1
ATOM 1386 C C . HIS A 1 171 ? -17.626 -8.978 21.551 1.00 68.94 171 HIS A C 1
ATOM 1388 O O . HIS A 1 171 ? -18.072 -10.032 21.997 1.00 68.94 171 HIS A O 1
ATOM 1394 N N . PHE A 1 172 ? -17.946 -8.519 20.341 1.00 68.69 172 PHE A N 1
ATOM 1395 C CA . PHE A 1 172 ? -18.845 -9.218 19.422 1.00 68.69 172 PHE A CA 1
ATOM 1396 C C . PHE A 1 172 ? -18.310 -10.600 19.012 1.00 68.69 172 PHE A C 1
ATOM 1398 O O . PHE A 1 172 ? -19.044 -11.585 19.080 1.00 68.69 172 PHE A O 1
ATOM 1405 N N . ILE A 1 173 ? -17.024 -10.696 18.660 1.00 69.69 173 ILE A N 1
ATOM 1406 C CA . ILE A 1 173 ? -16.393 -11.966 18.267 1.00 69.69 173 ILE A CA 1
ATOM 1407 C C . ILE A 1 173 ? -16.280 -1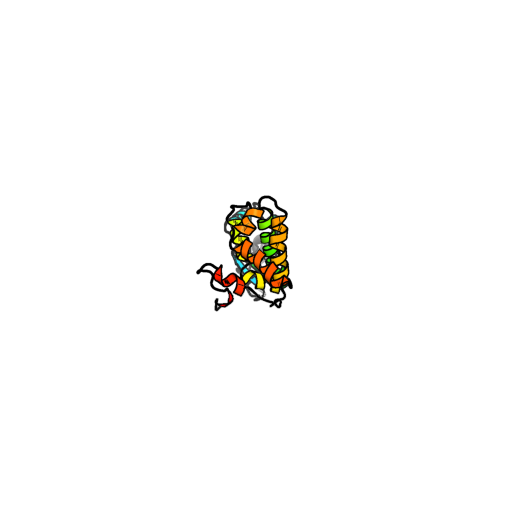2.933 19.454 1.00 69.69 173 ILE A C 1
ATOM 1409 O O . ILE A 1 173 ? -16.626 -14.107 19.333 1.00 69.69 173 ILE A O 1
ATOM 1413 N N . LEU A 1 174 ? -15.853 -12.455 20.629 1.00 66.62 174 LEU A N 1
ATOM 1414 C CA . LEU A 1 174 ? -15.714 -13.307 21.819 1.00 66.62 174 LEU A CA 1
ATOM 1415 C C . LEU A 1 174 ? -17.058 -13.834 22.349 1.00 66.62 174 LEU A C 1
ATOM 1417 O O . LEU A 1 174 ? -17.088 -14.895 22.968 1.00 66.62 174 LEU A O 1
ATOM 1421 N N . ASN A 1 175 ? -18.160 -13.125 22.088 1.00 65.31 175 ASN A N 1
ATOM 1422 C CA . ASN A 1 175 ? -19.504 -13.506 22.528 1.00 65.31 175 ASN A CA 1
ATOM 1423 C C . ASN A 1 175 ? -20.260 -14.415 21.535 1.00 65.31 175 ASN A C 1
ATOM 1425 O O . ASN A 1 175 ? -21.449 -14.662 21.732 1.00 65.31 175 ASN A O 1
ATOM 1429 N N . GLY A 1 176 ? -19.583 -14.969 20.520 1.00 54.06 176 GLY A N 1
ATOM 1430 C CA . GLY A 1 176 ? -20.084 -16.128 19.768 1.00 54.06 176 GLY A CA 1
ATOM 1431 C C . GLY A 1 176 ? -20.673 -15.851 18.383 1.00 54.06 176 GLY A C 1
ATOM 1432 O O . GLY A 1 176 ? -21.376 -16.709 17.851 1.00 54.06 176 GLY A O 1
ATOM 1433 N N . SER A 1 177 ? -20.391 -14.699 17.776 1.00 57.47 177 SER A N 1
ATOM 1434 C CA . SER A 1 177 ? -20.744 -14.453 16.373 1.00 57.47 177 SER A CA 1
ATOM 1435 C C . SER A 1 177 ? -19.748 -15.107 15.404 1.00 57.47 177 SER A C 1
ATOM 1437 O O . SER A 1 177 ? -18.546 -15.145 15.662 1.00 57.47 177 SER A O 1
ATOM 1439 N N . ASN A 1 178 ? -20.243 -15.615 14.269 1.00 54.97 178 ASN A N 1
ATOM 1440 C CA . ASN A 1 178 ? -19.418 -16.229 13.222 1.00 54.97 178 ASN A CA 1
ATOM 1441 C C . ASN A 1 178 ? -18.427 -15.209 12.626 1.00 54.97 178 ASN A C 1
ATOM 1443 O O . ASN A 1 178 ? -18.843 -14.142 12.173 1.00 54.97 178 ASN A O 1
ATOM 1447 N N . CYS A 1 179 ? -17.138 -15.564 12.550 1.00 52.12 179 CYS A N 1
ATOM 1448 C CA . CYS A 1 179 ? -16.146 -14.835 11.754 1.00 52.12 179 CYS A CA 1
ATOM 1449 C C . CYS A 1 179 ? -16.506 -14.933 10.260 1.00 52.12 179 CYS A C 1
ATOM 1451 O O . CYS A 1 179 ? -16.140 -15.895 9.589 1.00 52.12 179 CYS A O 1
ATOM 1453 N N . SER A 1 180 ? -17.248 -13.958 9.732 1.00 52.09 180 SER A N 1
ATOM 1454 C CA . SER A 1 180 ? -17.286 -13.701 8.285 1.00 52.09 180 SER A CA 1
ATOM 1455 C C . SER A 1 180 ? -15.932 -13.145 7.829 1.00 52.09 180 SER A C 1
ATOM 1457 O O . SER A 1 180 ? -15.296 -12.400 8.575 1.00 52.09 180 SER A O 1
ATOM 1459 N N . SER A 1 181 ? -15.513 -13.480 6.605 1.00 48.28 181 SER A N 1
ATOM 1460 C CA . SER A 1 181 ? -14.252 -13.034 5.992 1.00 48.28 181 SER A CA 1
ATOM 1461 C C . SER A 1 181 ? -14.203 -11.532 5.694 1.00 48.28 181 SER A C 1
ATOM 1463 O O . SER A 1 181 ? -13.124 -10.987 5.501 1.00 48.28 181 SER A O 1
ATOM 1465 N N . SER A 1 182 ? -15.353 -10.856 5.670 1.00 53.50 182 SER A N 1
ATOM 1466 C CA . SER A 1 182 ? -15.434 -9.396 5.640 1.00 53.50 182 SER A CA 1
ATOM 1467 C C . SER A 1 182 ? -16.570 -8.932 6.543 1.00 53.50 182 SER A C 1
ATOM 1469 O O . SER A 1 182 ? -17.710 -9.399 6.439 1.00 53.50 182 SER A O 1
ATOM 1471 N N . ASN A 1 183 ? -16.233 -8.030 7.465 1.00 59.81 183 ASN A N 1
ATOM 1472 C CA . ASN A 1 183 ? -17.175 -7.375 8.372 1.00 59.81 183 ASN A CA 1
ATOM 1473 C C . ASN A 1 183 ? -17.078 -5.848 8.272 1.00 59.81 183 ASN A C 1
ATOM 1475 O O . ASN A 1 183 ? -17.461 -5.148 9.204 1.00 59.81 183 ASN A O 1
ATOM 1479 N N . SER A 1 184 ? -16.586 -5.336 7.140 1.00 58.72 184 SER A N 1
ATOM 1480 C CA . SER A 1 184 ? -16.560 -3.904 6.810 1.00 58.72 184 SER A CA 1
ATOM 1481 C C . SER A 1 184 ? -17.926 -3.231 6.989 1.00 58.72 184 SER A C 1
ATOM 1483 O O . SER A 1 184 ? -18.001 -2.093 7.435 1.00 58.72 184 SER A O 1
ATOM 1485 N N . HIS A 1 185 ? -19.018 -3.970 6.768 1.00 61.28 185 HIS A N 1
ATOM 1486 C CA . HIS A 1 185 ? -20.391 -3.528 7.031 1.00 61.28 185 HIS A CA 1
ATOM 1487 C C . HIS A 1 185 ? -20.673 -3.134 8.495 1.00 61.28 185 HIS A C 1
ATOM 1489 O O . HIS A 1 185 ? -21.655 -2.453 8.754 1.00 61.28 185 HIS A O 1
ATOM 1495 N N . LEU A 1 186 ? -19.854 -3.556 9.465 1.00 60.97 186 LEU A N 1
ATOM 1496 C CA . LEU A 1 186 ? -19.972 -3.109 10.862 1.00 60.97 186 LEU A CA 1
ATOM 1497 C C . LEU A 1 186 ? -19.385 -1.708 11.076 1.00 60.97 186 LEU A C 1
ATOM 1499 O O . LEU A 1 186 ? -19.619 -1.091 12.113 1.00 60.97 186 LEU A O 1
ATOM 1503 N N . TYR A 1 187 ? -18.614 -1.220 10.106 1.00 65.38 187 TYR A N 1
ATOM 1504 C CA . TYR A 1 187 ? -17.940 0.072 10.130 1.00 65.38 187 TYR A CA 1
ATOM 1505 C C . TYR A 1 187 ? -18.458 1.020 9.042 1.00 65.38 187 TYR A C 1
ATOM 1507 O O . TYR A 1 187 ? -18.022 2.167 9.001 1.00 65.38 187 TYR A O 1
ATOM 1515 N N . SER A 1 188 ? -19.410 0.586 8.207 1.00 62.16 188 SER A N 1
ATOM 1516 C CA . SER A 1 188 ? -19.979 1.393 7.118 1.00 62.16 18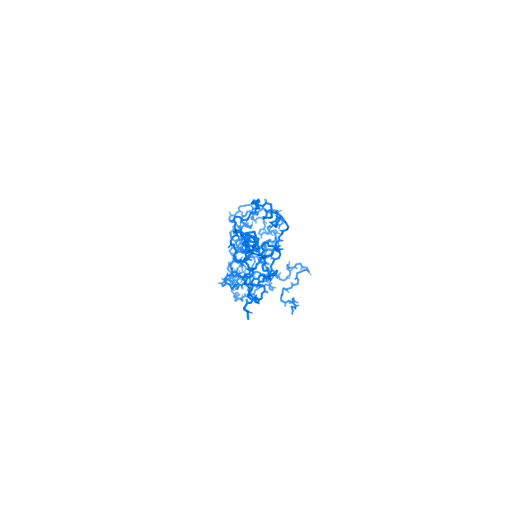8 SER A CA 1
ATOM 1517 C C . SER A 1 188 ? -20.608 2.695 7.610 1.00 62.16 188 SER A C 1
ATOM 1519 O O . SER A 1 188 ? -20.568 3.703 6.917 1.00 62.16 188 SER A O 1
ATOM 1521 N N . ASP A 1 189 ? -21.133 2.704 8.837 1.00 59.75 189 ASP A N 1
ATOM 1522 C CA . ASP A 1 189 ? -21.722 3.897 9.458 1.00 59.75 189 ASP A CA 1
ATOM 1523 C C . ASP A 1 189 ? -20.659 4.909 9.933 1.00 59.75 189 ASP A C 1
ATOM 1525 O O . ASP A 1 189 ? -20.986 6.023 10.350 1.00 59.75 189 ASP A O 1
ATOM 1529 N N . LEU A 1 190 ? -19.380 4.517 9.918 1.00 61.28 190 LEU A N 1
ATOM 1530 C CA . LEU A 1 190 ? -18.247 5.348 10.321 1.00 61.28 190 LEU A CA 1
ATOM 1531 C C . LEU A 1 190 ? -17.512 5.966 9.132 1.00 61.28 190 LEU A C 1
ATOM 1533 O O . LEU A 1 190 ? -16.793 6.946 9.357 1.00 61.28 190 LEU A O 1
ATOM 1537 N N . GLU A 1 191 ? -17.683 5.415 7.927 1.00 57.19 191 GLU A N 1
ATOM 1538 C CA . GLU A 1 191 ? -17.082 5.915 6.689 1.00 57.19 191 GLU A CA 1
ATOM 1539 C C . GLU A 1 191 ? -17.691 7.284 6.327 1.00 57.19 191 GLU A C 1
ATOM 1541 O O . GLU A 1 191 ? -18.905 7.494 6.376 1.00 57.19 191 GLU A O 1
ATOM 1546 N N . GLY A 1 192 ? -16.835 8.267 6.024 1.00 54.88 192 GLY A N 1
ATOM 1547 C CA . GLY A 1 192 ? -17.281 9.570 5.529 1.00 54.88 192 GLY A CA 1
ATOM 1548 C C . GLY A 1 192 ? -17.934 9.453 4.141 1.00 54.88 192 GLY A C 1
ATOM 1549 O O . GLY A 1 192 ? -17.634 8.513 3.409 1.00 54.88 192 GLY A O 1
ATOM 1550 N N . PRO A 1 193 ? -18.794 10.403 3.733 1.00 47.53 193 PRO A N 1
ATOM 1551 C CA . PRO A 1 193 ? -19.592 10.308 2.503 1.00 47.53 193 PRO A CA 1
ATOM 1552 C C . PRO A 1 193 ? -18.819 10.299 1.163 1.00 47.53 193 PRO A C 1
ATOM 1554 O O . PRO A 1 193 ? -19.463 10.348 0.120 1.00 47.53 193 PRO A O 1
ATOM 1557 N N . ASP A 1 194 ? -17.484 10.214 1.142 1.00 46.91 194 ASP A N 1
ATOM 1558 C CA . ASP A 1 194 ? -16.682 10.619 -0.025 1.00 46.91 194 ASP A CA 1
ATOM 1559 C C . ASP A 1 194 ? -15.619 9.616 -0.521 1.00 46.91 194 ASP A C 1
ATOM 1561 O O . ASP A 1 194 ? -14.796 9.980 -1.361 1.00 46.91 194 ASP A O 1
ATOM 1565 N N . ILE A 1 195 ? -15.617 8.350 -0.084 1.00 43.81 195 ILE A N 1
ATOM 1566 C CA . ILE A 1 195 ? -14.697 7.346 -0.655 1.00 43.81 195 ILE A CA 1
ATOM 1567 C C . ILE A 1 195 ? -15.504 6.319 -1.455 1.00 43.81 195 ILE A C 1
ATOM 1569 O O . ILE A 1 195 ? -16.080 5.409 -0.858 1.00 43.81 195 ILE A O 1
ATOM 1573 N N . PRO A 1 196 ? -15.580 6.432 -2.797 1.00 43.06 196 PRO A N 1
ATOM 1574 C CA . PRO A 1 196 ? -16.188 5.381 -3.594 1.00 43.06 196 PRO A CA 1
ATOM 1575 C C . PRO A 1 196 ? -15.412 4.075 -3.360 1.00 43.06 196 PRO A C 1
ATOM 1577 O O . PRO A 1 196 ? -14.174 4.094 -3.360 1.00 43.06 196 PRO A O 1
ATOM 1580 N N . PRO A 1 197 ? -16.100 2.936 -3.176 1.00 46.34 197 PRO A N 1
ATOM 1581 C CA . PRO A 1 197 ? -15.446 1.639 -3.169 1.00 46.34 197 PRO A CA 1
ATOM 1582 C C . PRO A 1 197 ? -14.627 1.520 -4.456 1.00 46.34 197 PRO A C 1
ATOM 1584 O O . PRO A 1 197 ? -15.160 1.726 -5.544 1.00 46.34 197 PRO A O 1
ATOM 1587 N N . TRP A 1 198 ? -13.339 1.178 -4.373 1.00 43.84 198 TRP A N 1
ATOM 1588 C CA . TRP A 1 198 ? -12.478 1.049 -5.562 1.00 43.84 198 TRP A CA 1
ATOM 1589 C C . TRP A 1 198 ? -13.017 0.027 -6.582 1.00 43.84 198 TRP A C 1
ATOM 1591 O O . TRP A 1 198 ? -12.637 0.053 -7.748 1.00 43.84 198 TRP A O 1
ATOM 1601 N N . HIS A 1 199 ? -13.946 -0.839 -6.163 1.00 41.69 199 HIS A N 1
ATOM 1602 C CA . HIS A 1 199 ? -14.694 -1.763 -7.016 1.00 41.69 199 HIS A CA 1
A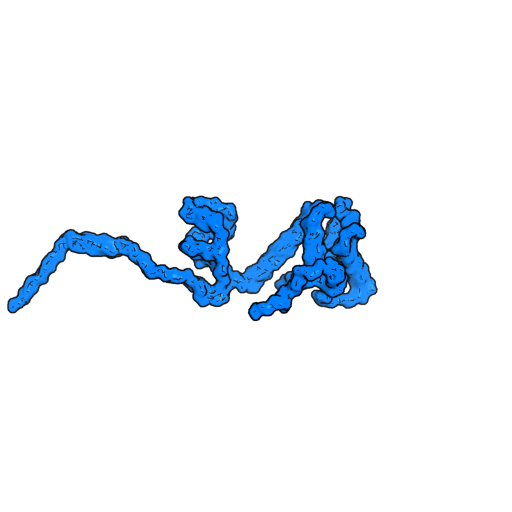TOM 1603 C C . HIS A 1 199 ? -15.713 -1.088 -7.959 1.00 41.69 199 HIS A C 1
ATOM 1605 O O . HIS A 1 199 ? -16.118 -1.718 -8.935 1.00 41.69 199 HIS A O 1
ATOM 1611 N N . ASP A 1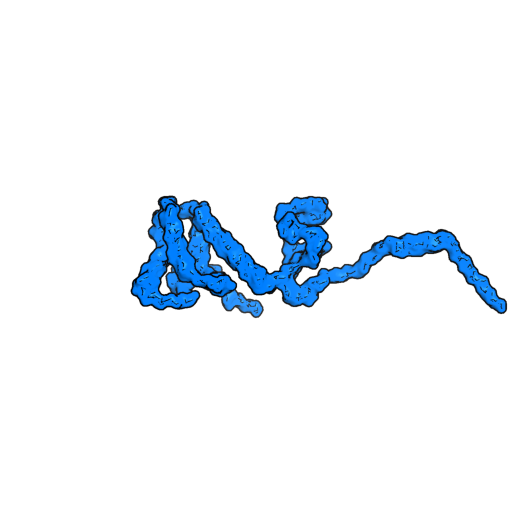 200 ? -16.098 0.171 -7.719 1.00 39.78 200 ASP A N 1
ATOM 1612 C CA . ASP A 1 200 ? -16.985 0.955 -8.598 1.00 39.78 200 ASP A CA 1
ATOM 1613 C C . ASP A 1 200 ? -16.223 1.748 -9.676 1.00 39.78 200 ASP A C 1
ATOM 1615 O O . ASP A 1 200 ? -16.832 2.366 -10.558 1.00 39.78 200 ASP A O 1
ATOM 1619 N N . LEU A 1 201 ? -14.886 1.703 -9.665 1.00 39.16 201 LEU A N 1
ATOM 1620 C CA . LEU A 1 201 ? -14.070 2.228 -10.755 1.00 39.16 201 LEU A CA 1
ATOM 1621 C C . LEU A 1 201 ? -14.134 1.252 -11.935 1.00 39.16 201 LEU A C 1
ATOM 1623 O O . LEU A 1 201 ? -13.374 0.291 -12.032 1.00 39.16 201 LEU A O 1
ATOM 1627 N N . LYS A 1 202 ? -15.072 1.505 -12.852 1.00 31.58 202 LYS A N 1
ATOM 1628 C CA . LYS A 1 202 ? -15.045 0.895 -14.185 1.00 31.58 202 LYS A CA 1
ATOM 1629 C C . LYS A 1 202 ? -13.808 1.403 -14.930 1.00 31.58 202 LYS A C 1
ATOM 1631 O O . LYS A 1 202 ? -13.775 2.575 -15.304 1.00 31.58 202 LYS A O 1
ATOM 1636 N N . PHE A 1 203 ? -12.831 0.523 -15.131 1.00 41.00 203 PHE A N 1
ATOM 1637 C CA . PHE A 1 203 ? -11.789 0.686 -16.146 1.00 41.00 203 PHE A CA 1
ATOM 1638 C C . PHE A 1 203 ? -12.342 0.342 -17.533 1.00 41.00 203 PHE A C 1
ATOM 1640 O O . PHE A 1 203 ? -13.129 -0.631 -17.632 1.00 41.00 203 PHE A O 1
#

pLDDT: mean 74.17, std 13.27, range [31.58, 90.12]

Secondary structure (DSSP, 8-state):
-PPPPPPPPHHHHHHHHHHHHS------PPPGGGG-TTEEEEEPPHHHHHHHHHT---TTHHHH--TT-TTEETTTTEEEEE--HHHHHHHHHHHHHHHHHHHHH--TT-HHHHHHHHHHHSHHHHHHHHHTT--HHHHHHHHHHHHHHSTTSTTHHHHSHHHHHHHHHHHHHHTT----S--GGGTTTTS-TT---GGG---